Protein AF-A0A920B737-F1 (afdb_monomer_lite)

Foldseek 3Di:
DKWKDFAQPGPDIDQDDDDDQWDQSVHPDIDGPDCAQSLAQMWMKDFADDDDDPPGDHTDIDDIDTDHDQQQLLLLVDHPVQAQQRNQLLEGCVLQVHDDDQLCPPRQRSSNDQQSNPQPDGQSVQLVHDCADPRNHVDSYNNQADPRNHGPPGDNDGGDPPPPPVRRRSNDNDNPDPPPPPPDPDDDDDDDDDDPVPDDDD

Structure (mmCIF, N/CA/C/O backbone):
data_AF-A0A920B737-F1
#
_entry.id   AF-A0A920B737-F1
#
loop_
_atom_site.group_PDB
_atom_site.id
_atom_site.type_symbol
_atom_site.label_atom_id
_atom_site.label_alt_id
_atom_site.label_comp_id
_atom_site.label_asym_id
_atom_site.label_entity_id
_atom_site.label_seq_id
_atom_site.pdbx_PDB_ins_code
_atom_site.Cartn_x
_atom_site.Cartn_y
_atom_site.Cartn_z
_atom_site.occupancy
_atom_site.B_iso_or_equiv
_atom_site.auth_seq_id
_atom_site.auth_comp_id
_atom_site.auth_asym_id
_atom_site.auth_atom_id
_atom_site.pdbx_PDB_model_num
ATOM 1 N N . MET A 1 1 ? -24.005 3.014 20.481 1.00 77.25 1 MET A N 1
ATOM 2 C CA . MET A 1 1 ? -22.575 3.385 20.523 1.00 77.25 1 MET A CA 1
ATOM 3 C C . MET A 1 1 ? -21.777 2.207 20.006 1.00 77.25 1 MET A C 1
ATOM 5 O O . MET A 1 1 ? -22.064 1.094 20.417 1.00 77.25 1 MET A O 1
ATOM 9 N N . ALA A 1 2 ? -20.846 2.399 19.083 1.00 80.00 2 ALA A N 1
ATOM 10 C CA . ALA A 1 2 ? -19.983 1.321 18.614 1.00 80.00 2 ALA A CA 1
ATOM 11 C C . ALA A 1 2 ? -18.763 1.164 19.533 1.00 80.00 2 ALA A C 1
ATOM 13 O O . ALA A 1 2 ? -18.279 2.141 20.102 1.00 80.00 2 ALA A O 1
ATOM 14 N N . GLY A 1 3 ? -18.277 -0.065 19.686 1.00 79.19 3 GLY A N 1
ATOM 15 C CA . GLY A 1 3 ? -17.032 -0.371 20.387 1.00 79.19 3 GLY A CA 1
ATOM 16 C C . GLY A 1 3 ? -16.078 -1.141 19.484 1.00 79.19 3 GLY A C 1
ATOM 17 O O . GLY A 1 3 ? -16.531 -1.934 18.657 1.00 79.19 3 GLY A O 1
ATOM 18 N N . ARG A 1 4 ? -14.774 -0.922 19.669 1.00 81.50 4 ARG A N 1
ATOM 19 C CA . ARG A 1 4 ? -13.688 -1.630 18.982 1.00 81.50 4 ARG A CA 1
ATOM 20 C C . ARG A 1 4 ? -12.808 -2.375 19.980 1.00 81.50 4 ARG A C 1
ATOM 22 O O . ARG A 1 4 ? -12.564 -1.870 21.075 1.00 81.50 4 ARG A O 1
ATOM 29 N N . SER A 1 5 ? -12.308 -3.530 19.568 1.00 81.81 5 SER A N 1
ATOM 30 C CA . SER A 1 5 ? -11.191 -4.247 20.184 1.00 81.81 5 SER A CA 1
ATOM 31 C C . SER A 1 5 ? -10.057 -4.395 19.158 1.00 81.81 5 SER A C 1
ATOM 33 O O . SER A 1 5 ? -10.314 -4.451 17.949 1.00 81.81 5 SER A O 1
ATOM 35 N N . TYR A 1 6 ? -8.812 -4.403 19.636 1.00 73.38 6 TYR A N 1
ATOM 36 C CA . TYR A 1 6 ? -7.624 -4.517 18.794 1.00 73.38 6 TYR A CA 1
ATOM 37 C C . TYR A 1 6 ? -7.266 -5.996 18.532 1.00 73.38 6 TYR A C 1
ATOM 39 O O . TYR A 1 6 ? -7.287 -6.822 19.438 1.00 73.38 6 TYR A O 1
ATOM 47 N N . GLN A 1 7 ? -6.898 -6.341 17.293 1.00 62.91 7 GLN A N 1
ATOM 48 C CA . GLN A 1 7 ? -6.226 -7.611 16.947 1.00 62.91 7 GLN A CA 1
ATOM 49 C C . GLN A 1 7 ? -6.957 -8.929 17.311 1.00 62.91 7 GLN A C 1
ATOM 51 O O . GLN A 1 7 ? -6.322 -9.896 17.742 1.00 62.91 7 GLN A O 1
ATOM 56 N N . GLY A 1 8 ? -8.280 -9.012 17.126 1.00 57.03 8 GLY A N 1
ATOM 57 C CA . GLY A 1 8 ? -9.047 -10.274 17.049 1.00 57.03 8 GLY A CA 1
ATOM 58 C C . GLY A 1 8 ? -9.149 -11.136 18.321 1.00 57.03 8 GLY A C 1
ATOM 59 O O . GLY A 1 8 ? -10.015 -12.003 18.405 1.00 57.03 8 GLY A O 1
ATOM 60 N N . SER A 1 9 ? -8.290 -10.908 19.314 1.00 55.94 9 SER A N 1
ATOM 61 C CA . SER A 1 9 ? -8.153 -11.699 20.544 1.00 55.94 9 SER A CA 1
ATOM 62 C C . SER A 1 9 ? -8.200 -10.846 21.813 1.00 55.94 9 SER A C 1
ATOM 64 O O . SER A 1 9 ? -8.347 -11.388 22.910 1.00 55.94 9 SER A O 1
ATOM 66 N N . ASP A 1 10 ? -8.129 -9.518 21.680 1.00 60.78 10 ASP A N 1
ATOM 67 C CA . ASP A 1 10 ? -8.242 -8.602 22.805 1.00 60.78 10 ASP A CA 1
ATOM 68 C C . ASP A 1 10 ? -9.698 -8.538 23.293 1.00 60.78 10 ASP A C 1
ATOM 70 O O . ASP A 1 10 ? -10.644 -8.273 22.548 1.00 60.78 10 ASP A O 1
ATOM 74 N N . THR A 1 11 ? -9.906 -8.791 24.580 1.00 66.94 11 THR A N 1
ATOM 75 C CA . THR A 1 11 ? -11.222 -8.646 25.221 1.00 66.94 11 THR A CA 1
ATOM 76 C C . THR A 1 11 ? -11.483 -7.222 25.713 1.00 66.94 11 THR A C 1
ATOM 78 O O . THR A 1 11 ? -12.547 -6.950 26.275 1.00 66.94 11 THR A O 1
ATOM 81 N N . THR A 1 12 ? -10.525 -6.313 25.524 1.00 83.00 12 THR A N 1
ATOM 82 C CA . THR A 1 12 ? -10.617 -4.908 25.915 1.00 83.00 12 THR A CA 1
ATOM 83 C C . THR A 1 12 ? -11.339 -4.119 24.833 1.00 83.00 12 THR A C 1
ATOM 85 O O . THR A 1 12 ? -10.936 -4.086 23.675 1.00 83.00 12 THR A O 1
ATOM 88 N N . TRP A 1 13 ? -12.432 -3.465 25.216 1.00 87.81 13 TRP A N 1
ATOM 89 C CA . TRP A 1 13 ? -13.269 -2.704 24.294 1.00 87.81 13 TRP A CA 1
ATOM 90 C C . TRP A 1 13 ? -13.148 -1.215 24.571 1.00 87.81 13 TRP A C 1
ATOM 92 O O . TRP A 1 13 ? -13.388 -0.773 25.694 1.00 87.81 13 TRP A O 1
ATOM 102 N N . THR A 1 14 ? -12.842 -0.447 23.531 1.00 89.75 14 THR A N 1
ATOM 103 C CA . THR A 1 14 ? -12.840 1.018 23.563 1.00 89.75 14 THR A CA 1
ATOM 104 C C . THR A 1 14 ? -14.045 1.542 22.793 1.00 89.75 14 THR A C 1
ATOM 106 O O . THR A 1 14 ? -14.335 1.069 21.692 1.00 89.75 14 THR A O 1
ATOM 109 N N . ASP A 1 15 ? -14.768 2.501 23.375 1.00 90.12 15 ASP A N 1
ATOM 110 C CA . ASP A 1 15 ? -15.888 3.158 22.700 1.00 90.12 15 ASP A CA 1
ATOM 111 C C . ASP A 1 15 ? -15.345 3.980 21.511 1.00 90.12 15 ASP A C 1
ATOM 113 O O . ASP A 1 15 ? -14.383 4.737 21.642 1.00 90.12 15 ASP A O 1
ATOM 117 N N . ILE A 1 16 ? -15.953 3.807 20.338 1.00 91.44 16 ILE A N 1
ATOM 118 C CA . ILE A 1 16 ? -15.579 4.499 19.101 1.00 91.44 16 ILE A CA 1
ATOM 119 C C . ILE A 1 16 ? -16.292 5.854 19.057 1.00 91.44 16 ILE A C 1
ATOM 121 O O . ILE A 1 16 ? -17.485 5.945 19.354 1.00 91.44 16 ILE A O 1
ATOM 125 N N . SER A 1 17 ? -15.583 6.901 18.639 1.00 92.38 17 SER A N 1
ATOM 126 C CA . SER A 1 17 ? -16.142 8.226 18.365 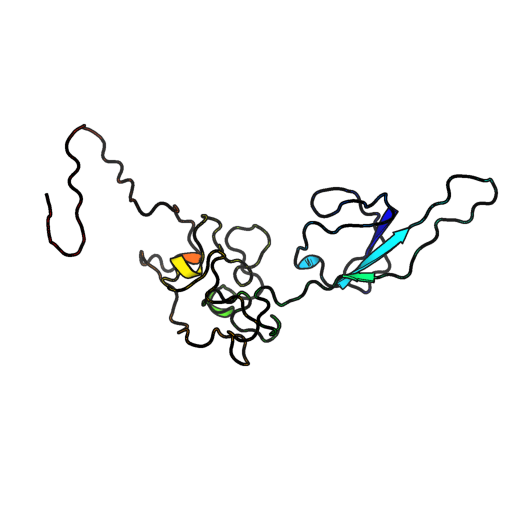1.00 92.38 17 SER A CA 1
ATOM 127 C C . SER A 1 17 ? -16.138 8.539 16.868 1.00 92.38 17 SER A C 1
ATOM 129 O O . SER A 1 17 ? -15.306 8.042 16.109 1.00 92.38 17 SER A O 1
ATOM 131 N N . ASN A 1 18 ? -17.078 9.385 16.436 1.00 90.25 18 ASN A N 1
ATOM 132 C CA . ASN A 1 18 ? -17.059 9.956 15.090 1.00 90.25 18 ASN A CA 1
ATOM 133 C C . ASN A 1 18 ? -15.804 10.830 14.924 1.00 90.25 18 ASN A C 1
ATOM 135 O O . ASN A 1 18 ? -15.474 11.608 15.819 1.00 90.25 18 ASN A O 1
ATOM 139 N N . GLY A 1 19 ? -15.115 10.717 13.790 1.00 89.50 19 GLY A N 1
ATOM 140 C CA . GLY A 1 19 ? -13.839 11.397 13.560 1.00 89.50 19 GLY A CA 1
ATOM 141 C C . GLY A 1 19 ? -13.268 11.076 12.187 1.00 89.50 19 GLY A C 1
ATOM 142 O O . GLY A 1 19 ? -14.032 10.839 11.257 1.00 89.50 19 GLY A O 1
ATOM 143 N N . THR A 1 20 ? -11.942 11.045 12.044 1.00 85.25 20 THR A N 1
ATOM 144 C CA . THR A 1 20 ? -11.253 10.744 10.773 1.00 85.25 20 THR A CA 1
ATOM 145 C C . THR A 1 20 ? -11.662 9.381 10.213 1.00 85.25 20 THR A C 1
ATOM 147 O O . THR A 1 20 ? -12.181 9.311 9.101 1.00 85.25 20 THR A O 1
ATOM 150 N N . ASN A 1 21 ? -11.582 8.329 11.034 1.00 84.88 21 ASN A N 1
ATOM 151 C CA . ASN A 1 21 ? -11.728 6.945 10.564 1.00 84.88 21 ASN A CA 1
ATOM 152 C C . ASN A 1 21 ? -13.155 6.394 10.711 1.00 84.88 21 ASN A C 1
ATOM 154 O O . ASN A 1 21 ? -13.462 5.345 10.156 1.00 84.88 21 ASN A O 1
ATOM 158 N N . TYR A 1 22 ? -14.048 7.090 11.426 1.00 91.25 22 TYR A N 1
ATOM 159 C CA . TYR A 1 22 ? -15.378 6.577 11.775 1.00 91.25 22 TYR A CA 1
ATOM 160 C C . TYR A 1 22 ? -16.484 7.624 11.615 1.00 91.25 22 TYR A 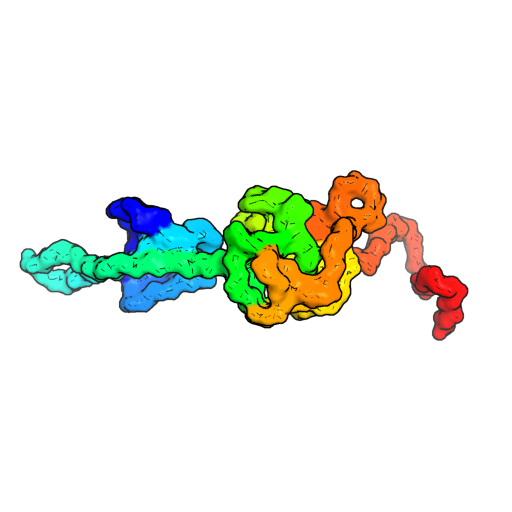C 1
ATOM 162 O O . TYR A 1 22 ? -16.283 8.807 11.893 1.00 91.25 22 TYR A O 1
ATOM 170 N N . ALA A 1 23 ? -17.674 7.176 11.218 1.00 92.00 23 ALA A N 1
ATOM 171 C CA . ALA A 1 23 ? -18.914 7.949 11.234 1.00 92.00 23 ALA A CA 1
ATOM 172 C C . ALA A 1 23 ? -20.103 7.071 11.664 1.00 92.00 23 ALA A C 1
ATOM 174 O O . ALA A 1 23 ? -20.103 5.865 11.434 1.00 92.00 23 ALA A O 1
ATOM 175 N N . GLY A 1 24 ? -21.128 7.666 12.278 1.00 91.75 24 GLY A N 1
ATOM 176 C CA . GLY A 1 24 ? -22.298 6.938 12.784 1.00 91.75 24 GLY A CA 1
ATOM 177 C C . GLY A 1 24 ? -22.031 6.085 14.032 1.00 91.75 24 GLY A C 1
ATOM 178 O O . GLY A 1 24 ? -22.814 5.193 14.341 1.00 91.75 24 GLY A O 1
ATOM 179 N N . ALA A 1 25 ? -20.955 6.349 14.779 1.00 91.25 25 ALA A N 1
ATOM 180 C CA . ALA A 1 25 ? -20.607 5.608 15.994 1.00 91.25 25 ALA A CA 1
ATOM 181 C C . ALA A 1 25 ? -21.684 5.697 17.095 1.00 91.25 25 ALA A C 1
ATOM 183 O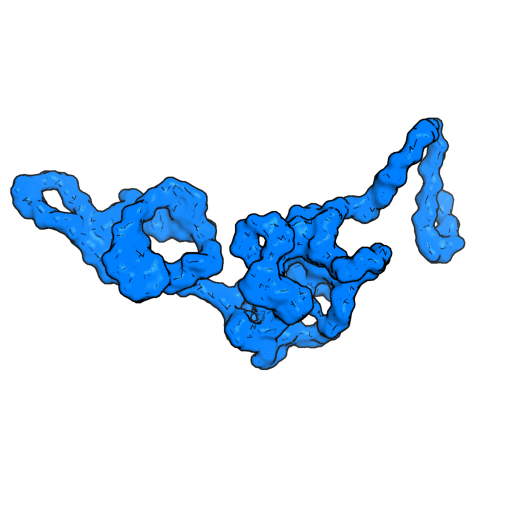 O . ALA A 1 25 ? -21.761 4.840 17.975 1.00 91.25 25 ALA A O 1
ATOM 184 N N . ASP A 1 26 ? -22.537 6.714 17.046 1.00 89.50 26 ASP A N 1
ATOM 185 C CA . ASP A 1 26 ? -23.689 6.957 17.910 1.00 89.50 26 ASP A CA 1
ATOM 186 C C . ASP A 1 26 ? -25.036 6.520 17.300 1.00 89.50 26 ASP A C 1
ATOM 188 O O . ASP A 1 26 ? -26.067 6.661 17.959 1.00 89.50 26 ASP A O 1
ATOM 192 N N . ASN A 1 27 ? -25.032 5.935 16.099 1.00 86.25 27 ASN A N 1
ATOM 193 C CA . ASN A 1 27 ? -26.221 5.472 15.383 1.00 86.25 27 ASN A CA 1
ATOM 194 C C . ASN A 1 27 ? -26.309 3.927 15.331 1.00 86.25 27 ASN A C 1
ATOM 196 O O . ASN A 1 27 ? -25.501 3.219 15.936 1.00 86.25 27 ASN A O 1
ATOM 200 N N . ASP A 1 28 ? -27.316 3.403 14.629 1.00 85.00 28 ASP A N 1
ATOM 201 C CA . ASP A 1 28 ? -27.503 1.978 14.330 1.00 85.00 28 ASP A CA 1
ATOM 202 C C . ASP A 1 28 ? -26.521 1.430 13.279 1.00 85.00 28 ASP A C 1
ATOM 204 O O . ASP A 1 28 ? -26.357 0.217 13.159 1.00 85.00 28 ASP A O 1
ATOM 208 N N . THR A 1 29 ? -25.837 2.321 12.560 1.00 84.44 29 THR A N 1
ATOM 209 C CA . THR A 1 29 ? -24.919 1.995 11.470 1.00 84.44 29 THR A CA 1
ATOM 210 C C . THR A 1 29 ? -23.574 2.684 11.689 1.00 84.44 29 THR A C 1
ATOM 212 O O . THR A 1 29 ? -23.478 3.907 11.574 1.00 84.44 29 THR A O 1
ATOM 215 N N . LEU A 1 30 ? -22.522 1.897 11.944 1.00 89.44 30 LEU A N 1
ATOM 216 C CA . LEU A 1 30 ? -21.136 2.371 11.936 1.00 89.44 30 LEU A CA 1
ATOM 217 C C . LEU A 1 30 ? -20.585 2.335 10.505 1.00 89.44 30 LEU A C 1
ATOM 219 O O . LEU A 1 30 ? -20.663 1.312 9.831 1.00 89.44 30 LEU A O 1
ATOM 223 N N . ARG A 1 31 ? -19.979 3.436 10.065 1.00 86.25 31 ARG A N 1
ATOM 224 C CA . ARG A 1 31 ? -19.209 3.537 8.820 1.00 86.25 31 ARG A CA 1
ATOM 225 C C . ARG A 1 31 ? -17.733 3.709 9.160 1.00 86.25 31 ARG A C 1
ATOM 227 O O . ARG A 1 31 ? -17.382 4.646 9.878 1.00 86.25 31 ARG A O 1
ATOM 234 N N . VAL A 1 32 ? -16.883 2.832 8.636 1.00 86.00 32 VAL A N 1
ATOM 235 C CA . VAL A 1 32 ? -15.421 2.979 8.673 1.00 86.00 32 VAL A CA 1
ATOM 236 C C . VAL A 1 32 ? -15.025 3.751 7.414 1.00 86.00 32 VAL A C 1
ATOM 238 O O . VAL A 1 32 ? -15.310 3.296 6.314 1.00 86.00 32 VAL A O 1
ATOM 241 N N . LYS A 1 33 ? -14.505 4.972 7.578 1.00 79.81 33 LYS A N 1
ATOM 242 C CA . LYS A 1 33 ? -14.237 5.915 6.475 1.00 79.81 33 LYS A CA 1
ATOM 243 C C . LYS A 1 33 ? -12.847 5.748 5.875 1.00 79.81 33 LYS A C 1
ATOM 245 O O . LYS A 1 33 ? -12.702 5.868 4.671 1.00 79.81 33 LYS A O 1
ATOM 250 N N . ALA A 1 34 ? -11.867 5.501 6.734 1.00 74.19 34 ALA A N 1
ATOM 251 C CA . ALA A 1 34 ? -10.505 5.163 6.361 1.00 74.19 34 ALA A CA 1
ATOM 252 C C . ALA A 1 34 ? -10.205 3.795 6.966 1.00 74.19 34 ALA A C 1
ATOM 254 O O . ALA A 1 34 ? -10.596 3.533 8.112 1.00 74.19 34 ALA A O 1
ATOM 255 N N . ILE A 1 35 ? -9.534 2.942 6.200 1.00 73.44 35 ILE A N 1
ATOM 256 C CA . ILE A 1 35 ? -9.207 1.572 6.584 1.00 73.44 35 ILE A CA 1
ATOM 257 C C . ILE A 1 35 ? -7.677 1.428 6.568 1.00 73.44 35 ILE A C 1
ATOM 259 O O . ILE A 1 35 ? -7.146 0.804 5.658 1.00 73.44 35 ILE A O 1
ATOM 263 N N . PRO A 1 36 ? -6.947 2.018 7.537 1.00 72.94 36 PRO A N 1
ATOM 264 C CA . PRO A 1 36 ? -5.506 1.796 7.617 1.00 72.94 36 PRO A CA 1
ATOM 265 C C . PRO A 1 36 ? -5.209 0.298 7.752 1.00 72.94 36 PRO A C 1
ATOM 267 O O . PRO A 1 36 ? -5.988 -0.417 8.389 1.00 72.94 36 PRO A O 1
ATOM 270 N N . ALA A 1 37 ? -4.072 -0.180 7.246 1.00 68.06 37 ALA A N 1
ATOM 271 C CA . ALA A 1 37 ? -3.702 -1.600 7.314 1.00 68.06 37 ALA A CA 1
ATOM 272 C C . ALA A 1 37 ? -3.744 -2.164 8.752 1.00 68.06 37 ALA A C 1
ATOM 274 O O . ALA A 1 37 ? -4.170 -3.296 8.994 1.00 68.06 37 ALA A O 1
ATOM 275 N N . ASN A 1 38 ? -3.424 -1.333 9.754 1.00 71.88 38 ASN A N 1
ATOM 276 C CA . ASN A 1 38 ? -3.520 -1.690 11.175 1.00 71.88 38 ASN A CA 1
ATOM 277 C C . ASN A 1 38 ? -4.965 -1.886 11.695 1.00 71.88 38 ASN A C 1
ATOM 279 O O . ASN A 1 38 ? -5.181 -2.143 12.889 1.00 71.88 38 ASN A O 1
ATOM 283 N N . PHE A 1 39 ? -5.973 -1.749 10.828 1.00 82.62 39 PHE A N 1
ATOM 284 C CA . PHE A 1 39 ? -7.354 -2.088 11.131 1.00 82.62 39 PHE A CA 1
ATOM 285 C C . PHE A 1 39 ? -7.675 -3.569 10.927 1.00 82.62 39 PHE A C 1
ATOM 287 O O . PHE A 1 39 ? -8.714 -4.019 11.426 1.00 82.62 39 PHE A O 1
ATOM 294 N N . ASP A 1 40 ? -6.782 -4.326 10.281 1.00 80.38 40 ASP A N 1
ATOM 295 C CA . ASP A 1 40 ? -6.962 -5.759 10.078 1.00 80.38 40 ASP A CA 1
ATOM 296 C C . ASP A 1 40 ? -7.176 -6.494 11.407 1.00 80.38 40 ASP A C 1
ATOM 298 O O . ASP A 1 40 ? -6.537 -6.224 12.430 1.00 80.38 40 ASP A O 1
ATOM 302 N N . LYS A 1 41 ? -8.128 -7.428 11.386 1.00 82.12 41 LYS A N 1
ATOM 303 C CA . LYS A 1 41 ? -8.581 -8.257 12.512 1.00 82.12 41 LYS A CA 1
ATOM 304 C C . LYS A 1 41 ? -9.182 -7.497 13.688 1.00 82.12 41 LYS A C 1
ATOM 306 O O . LYS A 1 41 ? -9.510 -8.125 14.697 1.00 82.12 41 LYS A O 1
ATOM 311 N N . ASN A 1 42 ? -9.378 -6.184 13.609 1.00 86.81 42 ASN A N 1
ATOM 312 C CA . ASN A 1 42 ? -10.091 -5.487 14.674 1.00 86.81 42 ASN A CA 1
ATOM 313 C C . ASN A 1 42 ? -11.531 -5.984 14.769 1.00 86.81 42 ASN A C 1
ATOM 315 O O . ASN A 1 42 ? -12.207 -6.209 13.764 1.00 86.81 42 ASN A O 1
ATOM 319 N N . LEU A 1 43 ? -12.003 -6.139 16.003 1.00 89.38 43 LEU A N 1
ATOM 320 C CA . LEU A 1 43 ? -13.379 -6.524 16.273 1.00 89.38 43 LEU A CA 1
ATOM 321 C C . LEU A 1 43 ? -14.212 -5.277 16.535 1.00 89.38 43 LEU A C 1
ATOM 323 O O . LEU A 1 43 ? -13.797 -4.383 17.271 1.00 89.38 43 LEU A O 1
ATOM 327 N N . TYR A 1 44 ? -15.417 -5.253 15.986 1.00 91.62 44 TYR A N 1
ATOM 328 C CA . TYR A 1 44 ? -16.393 -4.186 16.130 1.00 91.62 44 TYR A CA 1
ATOM 329 C C . TYR A 1 44 ? -17.683 -4.763 16.696 1.00 91.62 44 TYR A C 1
ATOM 331 O O . TYR A 1 44 ? -18.120 -5.840 16.301 1.00 91.62 44 TYR A O 1
ATOM 339 N N . ARG A 1 45 ? -18.321 -4.052 17.624 1.00 91.38 45 ARG A N 1
ATOM 340 C CA . ARG A 1 45 ? -19.631 -4.450 18.154 1.00 91.38 45 ARG A CA 1
ATOM 341 C C . ARG A 1 45 ? -20.511 -3.249 18.444 1.00 91.38 45 ARG A C 1
ATOM 343 O O . ARG A 1 45 ? -20.020 -2.161 18.754 1.00 91.38 45 ARG A O 1
ATOM 350 N N . LEU A 1 46 ? -21.820 -3.469 18.430 1.00 89.44 46 LEU A N 1
ATOM 351 C CA . LEU A 1 46 ? -22.795 -2.495 18.899 1.00 89.44 46 LEU A CA 1
ATOM 352 C C . LEU A 1 46 ? -22.927 -2.582 20.425 1.00 89.44 46 LEU A C 1
ATOM 354 O O . LEU A 1 46 ? -23.096 -3.664 20.976 1.00 89.44 46 LEU A O 1
ATOM 358 N N . LYS A 1 47 ? -22.904 -1.430 21.096 1.00 87.56 47 LYS A N 1
ATOM 359 C CA . LYS A 1 47 ? -23.311 -1.213 22.491 1.00 87.56 47 LYS A CA 1
ATOM 360 C C . LYS A 1 47 ? -24.623 -0.431 22.490 1.00 87.56 47 LYS A C 1
ATOM 362 O O . LYS A 1 47 ? -24.654 0.767 22.173 1.00 87.56 47 LYS A O 1
ATOM 367 N N . ALA A 1 48 ? -25.708 -1.116 22.828 1.00 82.94 48 ALA A N 1
ATOM 368 C CA . ALA A 1 48 ? -27.048 -0.558 22.915 1.00 82.94 48 ALA A CA 1
ATOM 369 C C . ALA A 1 48 ? -27.389 -0.233 24.376 1.00 82.94 48 ALA A C 1
ATOM 371 O O . ALA A 1 48 ? -27.418 -1.113 25.236 1.00 82.94 48 ALA A O 1
ATOM 372 N N . SER A 1 49 ? -27.669 1.041 24.646 1.00 77.44 49 SER A N 1
ATOM 373 C CA . SER A 1 49 ? -28.096 1.520 25.962 1.00 77.44 49 SER A CA 1
ATOM 374 C C . SER A 1 49 ? -29.545 1.984 25.879 1.00 77.44 49 SER A C 1
ATOM 376 O O . SER A 1 49 ? -29.866 2.894 25.116 1.00 77.44 49 SER A O 1
ATOM 378 N N . SER A 1 50 ? -30.432 1.391 26.672 1.00 71.12 50 SER A N 1
ATOM 379 C CA . SER A 1 50 ? -31.821 1.842 26.779 1.00 71.12 50 SER A CA 1
ATOM 380 C C . SER A 1 50 ? -31.913 3.129 27.591 1.00 71.12 50 SER A C 1
ATOM 382 O O . SER A 1 50 ? -31.365 3.249 28.690 1.00 71.12 50 SER A O 1
ATOM 384 N N . LYS A 1 51 ? -32.640 4.109 27.052 1.00 69.12 51 LYS A N 1
ATOM 385 C CA . LYS A 1 51 ? -32.861 5.402 27.698 1.00 69.12 51 LYS A CA 1
ATOM 386 C C . LYS A 1 51 ? -33.981 5.282 28.743 1.00 69.12 51 LYS A C 1
ATOM 388 O O . LYS A 1 51 ? -35.111 5.674 28.495 1.00 69.12 51 LYS A O 1
ATOM 393 N N . GLY A 1 52 ? -33.629 4.750 29.913 1.00 58.12 52 GLY A N 1
ATOM 394 C CA . GLY A 1 52 ? -34.245 5.102 31.194 1.00 58.12 52 GLY A CA 1
ATOM 395 C C . GLY A 1 52 ? -35.562 4.426 31.585 1.00 58.12 52 GLY A C 1
ATOM 396 O O . GLY A 1 52 ? -36.650 4.913 31.294 1.00 58.12 52 GLY A O 1
ATOM 397 N N . ASN A 1 53 ? -35.447 3.430 32.456 1.00 58.59 53 ASN A N 1
ATOM 398 C CA . ASN A 1 53 ? -36.379 3.153 33.549 1.00 58.59 53 ASN A CA 1
ATOM 399 C C . ASN A 1 53 ? -35.632 2.457 34.707 1.00 58.59 53 ASN A C 1
ATOM 401 O O . ASN A 1 53 ? -34.571 1.870 34.514 1.00 58.59 53 ASN A O 1
ATOM 405 N N . ALA A 1 54 ? -36.138 2.553 35.939 1.00 57.16 54 ALA A N 1
ATOM 406 C CA . ALA A 1 54 ? -35.429 2.141 37.165 1.00 57.16 54 ALA A CA 1
ATOM 407 C C . ALA A 1 54 ? -34.990 0.656 37.219 1.00 57.16 54 ALA A C 1
ATOM 409 O O . ALA A 1 54 ? -34.235 0.271 38.105 1.00 57.16 54 ALA A O 1
ATOM 410 N N . CYS A 1 55 ? -35.440 -0.166 36.267 1.00 60.75 55 CYS A N 1
ATOM 411 C CA . CYS A 1 55 ? -35.120 -1.588 36.138 1.00 60.75 55 CYS A CA 1
ATOM 412 C C . CYS A 1 55 ? -34.272 -1.908 34.894 1.00 60.75 55 CYS A C 1
ATOM 414 O O . CYS A 1 55 ? -34.277 -3.045 34.428 1.00 60.75 55 CYS A O 1
ATOM 416 N N . THR A 1 56 ? -33.591 -0.921 34.306 1.00 59.75 56 THR A N 1
ATOM 417 C CA . THR A 1 56 ? -32.839 -1.147 33.066 1.00 59.75 56 THR A CA 1
ATOM 418 C C . THR A 1 56 ? -31.595 -1.988 33.356 1.00 59.75 56 THR A C 1
ATOM 420 O O . THR A 1 56 ? -30.737 -1.574 34.136 1.00 59.75 56 THR A O 1
ATOM 423 N N . ALA A 1 57 ? -31.499 -3.164 32.730 1.00 62.41 57 ALA A N 1
ATOM 424 C CA . ALA A 1 57 ? -30.260 -3.932 32.677 1.00 62.41 57 ALA A CA 1
ATOM 425 C C . ALA A 1 57 ? -29.135 -3.065 32.077 1.00 62.41 57 ALA A C 1
ATOM 427 O O . ALA A 1 57 ? -29.403 -2.103 31.357 1.00 62.41 57 ALA A O 1
ATOM 428 N N . GLY A 1 58 ? -27.875 -3.378 32.393 1.00 71.19 58 GLY A N 1
ATOM 429 C CA . GLY A 1 58 ? -26.726 -2.710 31.775 1.00 71.19 58 GLY A CA 1
ATOM 430 C C . GLY A 1 58 ? -26.771 -2.750 30.235 1.00 71.19 58 GLY A C 1
ATOM 431 O O . GLY A 1 58 ? -27.629 -3.417 29.655 1.00 71.19 58 GLY A O 1
ATOM 432 N N . PRO A 1 59 ? -25.856 -2.043 29.551 1.00 80.38 59 PRO A N 1
ATOM 433 C CA . PRO A 1 59 ? -25.838 -2.011 28.091 1.00 80.38 59 PRO A CA 1
ATOM 434 C C . PRO A 1 59 ? -25.802 -3.425 27.498 1.00 80.38 59 PRO A C 1
ATOM 436 O O . PRO A 1 59 ? -25.060 -4.287 27.974 1.00 80.38 59 PRO A O 1
ATOM 439 N N . ALA A 1 60 ? -26.592 -3.641 26.449 1.00 84.94 60 ALA A N 1
ATOM 440 C CA . ALA A 1 60 ? -26.556 -4.859 25.655 1.00 84.94 60 ALA A CA 1
ATOM 441 C C . ALA A 1 60 ? -25.482 -4.735 24.568 1.00 84.94 60 ALA A C 1
ATOM 443 O O . ALA A 1 60 ? -25.276 -3.653 24.011 1.00 84.94 60 ALA A O 1
ATOM 444 N N . TYR A 1 61 ? -24.820 -5.847 24.258 1.00 87.56 61 TYR A N 1
ATOM 445 C CA . TYR A 1 61 ? -23.791 -5.916 23.225 1.00 87.56 61 TYR A CA 1
ATOM 446 C C . TYR A 1 61 ? -24.215 -6.886 22.124 1.00 87.56 61 TYR A C 1
ATOM 448 O O . TYR A 1 61 ? -24.805 -7.922 22.427 1.00 87.56 61 TYR A O 1
ATOM 456 N N . SER A 1 62 ? -23.918 -6.556 20.867 1.00 89.06 62 SER A N 1
ATOM 457 C CA . SER A 1 62 ? -23.993 -7.534 19.777 1.00 89.06 62 SER A CA 1
ATOM 458 C C . SER A 1 62 ? -22.842 -8.535 19.866 1.00 89.06 62 SER A C 1
ATOM 460 O O . SER A 1 62 ? -21.829 -8.274 20.528 1.00 89.06 62 SER A O 1
ATOM 462 N N . ASP A 1 63 ? -22.958 -9.626 19.111 1.00 89.50 63 ASP A N 1
ATOM 463 C CA . ASP A 1 63 ? -21.789 -10.418 18.744 1.00 89.50 63 ASP A CA 1
ATOM 464 C C . ASP A 1 63 ? -20.772 -9.528 17.999 1.00 89.50 63 ASP A C 1
ATOM 466 O O . ASP A 1 63 ? -21.170 -8.573 17.310 1.00 89.50 63 ASP A O 1
ATOM 470 N N . PRO A 1 64 ? -19.464 -9.772 18.179 1.00 88.88 64 PRO A N 1
ATOM 471 C CA . PRO A 1 64 ? -18.431 -9.016 17.493 1.00 88.88 64 PRO A CA 1
ATOM 472 C C . PRO A 1 64 ? -18.366 -9.392 16.007 1.00 88.88 64 PRO A C 1
ATOM 474 O O . PRO A 1 64 ? -18.384 -10.567 15.651 1.00 88.88 64 PRO A O 1
ATOM 477 N N . ALA A 1 65 ? -18.230 -8.386 15.148 1.00 86.69 65 ALA A N 1
ATOM 478 C CA . ALA A 1 65 ? -17.874 -8.533 13.745 1.00 86.69 65 ALA A CA 1
ATOM 479 C C . ALA A 1 65 ? -16.389 -8.205 13.567 1.00 86.69 65 ALA A C 1
ATOM 481 O O . ALA A 1 65 ? -15.920 -7.181 14.061 1.00 86.69 65 ALA A O 1
ATOM 482 N N . GLN A 1 66 ? -15.646 -9.058 12.871 1.00 86.50 66 GLN A N 1
ATOM 483 C CA . GLN A 1 66 ? -14.251 -8.788 12.541 1.00 86.50 66 GLN A CA 1
ATOM 484 C C . GLN A 1 66 ? -14.172 -7.981 11.244 1.00 86.50 66 GLN A C 1
ATOM 486 O O . GLN A 1 66 ? -14.776 -8.366 10.245 1.00 86.50 66 GLN A O 1
ATOM 491 N N . LEU A 1 67 ? -13.416 -6.885 11.258 1.00 83.38 67 LEU A N 1
ATOM 492 C CA . LEU A 1 67 ? -12.966 -6.232 10.038 1.00 83.38 67 LEU A CA 1
ATOM 493 C C . LEU A 1 67 ? -11.742 -6.986 9.530 1.00 83.38 67 LEU A C 1
ATOM 495 O O . LEU A 1 67 ? -10.740 -7.100 10.234 1.00 83.38 67 LEU A O 1
ATOM 499 N N . THR A 1 68 ? -11.839 -7.503 8.316 1.00 70.44 68 THR A N 1
ATOM 500 C CA . THR A 1 68 ? -10.671 -7.916 7.548 1.00 70.44 68 THR A CA 1
ATOM 501 C C . THR A 1 68 ? -10.418 -6.815 6.545 1.00 70.44 68 THR A C 1
ATOM 503 O O . THR A 1 68 ? -11.302 -6.486 5.756 1.00 70.44 68 THR A O 1
ATOM 506 N N . VAL A 1 69 ? -9.238 -6.220 6.628 1.00 75.12 69 VAL A N 1
ATOM 507 C CA . VAL A 1 69 ? -8.738 -5.356 5.562 1.00 75.12 69 VAL A CA 1
ATOM 508 C C . VAL A 1 69 ? -8.149 -6.330 4.553 1.00 75.12 69 VAL A C 1
ATOM 510 O O . VAL A 1 69 ? -7.312 -7.145 4.947 1.00 75.12 69 VAL A O 1
ATOM 513 N N . SER A 1 70 ? -8.678 -6.385 3.324 1.00 60.56 70 SER A N 1
ATOM 514 C CA . SER A 1 70 ? -8.098 -7.285 2.325 1.00 60.56 70 SER A CA 1
ATOM 515 C C . SER A 1 70 ? -6.658 -6.848 2.094 1.00 60.56 70 SER A C 1
ATOM 517 O O . SER A 1 70 ? -6.387 -5.703 1.757 1.00 60.56 70 SER A O 1
ATOM 519 N N . SER A 1 71 ? -5.745 -7.770 2.373 1.00 75.00 71 SER A N 1
ATOM 520 C CA . SER A 1 71 ? -4.327 -7.701 2.049 1.00 75.00 71 SER A CA 1
ATOM 521 C C . SER A 1 71 ? -4.160 -8.017 0.560 1.00 75.00 71 SER A C 1
ATOM 523 O O . SER A 1 71 ? -3.611 -9.070 0.249 1.00 75.00 71 SER A O 1
ATOM 525 N N . ASP A 1 72 ? -4.830 -7.237 -0.281 1.00 81.88 72 ASP A N 1
ATOM 526 C CA . ASP A 1 72 ? -4.859 -7.332 -1.749 1.00 81.88 72 ASP A CA 1
ATOM 527 C C . ASP A 1 72 ? -5.238 -5.918 -2.276 1.00 81.88 72 ASP A C 1
ATOM 529 O O . ASP A 1 72 ? -6.419 -5.656 -2.534 1.00 81.88 72 ASP A O 1
ATOM 533 N N . PRO A 1 73 ? -4.327 -4.920 -2.175 1.00 79.94 73 PRO A N 1
ATOM 534 C CA . PRO A 1 73 ? -4.554 -3.521 -2.562 1.00 79.94 73 PRO A CA 1
ATOM 535 C C . PRO A 1 73 ? -4.823 -3.323 -4.053 1.00 79.94 73 PRO A C 1
ATOM 537 O O . PRO A 1 73 ? -5.618 -2.447 -4.424 1.00 79.94 73 PRO A O 1
ATOM 540 N N . ASP A 1 74 ? -4.171 -4.106 -4.900 1.00 84.81 74 ASP A N 1
ATOM 541 C CA . ASP A 1 74 ? -4.336 -4.089 -6.354 1.00 84.81 74 ASP A CA 1
ATOM 542 C C . ASP A 1 74 ? -5.606 -4.817 -6.831 1.00 84.81 74 ASP A C 1
ATOM 544 O O . ASP A 1 74 ? -6.163 -4.461 -7.870 1.00 84.81 74 ASP A O 1
ATOM 548 N N . ASN A 1 75 ? -6.180 -5.696 -6.003 1.00 87.38 75 ASN A N 1
ATOM 549 C CA . ASN A 1 75 ? -7.334 -6.541 -6.318 1.00 87.38 75 ASN A CA 1
ATOM 550 C C . ASN A 1 75 ? -7.071 -7.500 -7.485 1.00 87.38 75 ASN A C 1
ATOM 552 O O . ASN A 1 75 ? -8.007 -7.855 -8.223 1.00 87.38 75 ASN A O 1
ATOM 556 N N . ASP A 1 76 ? -5.829 -7.947 -7.644 1.00 86.50 76 ASP A N 1
ATOM 557 C CA . ASP A 1 76 ? -5.459 -8.938 -8.646 1.00 86.50 76 ASP A CA 1
ATOM 558 C C . ASP A 1 76 ? -5.867 -10.378 -8.227 1.00 86.50 76 ASP A C 1
ATOM 560 O O . ASP A 1 76 ? -5.887 -11.312 -9.037 1.00 86.50 76 ASP A O 1
ATOM 564 N N . GLY A 1 77 ? -6.312 -10.549 -6.974 1.00 87.81 77 GLY A N 1
ATOM 565 C CA . GLY A 1 77 ? -6.773 -11.812 -6.397 1.00 87.81 77 GLY A CA 1
ATOM 566 C C . GLY A 1 77 ? -5.675 -12.628 -5.709 1.00 87.81 77 GLY A C 1
ATOM 567 O O . GLY A 1 77 ? -5.947 -13.739 -5.217 1.00 87.81 77 GLY A O 1
ATOM 568 N N . ILE A 1 78 ? -4.461 -12.096 -5.656 1.00 88.19 78 ILE A N 1
ATOM 569 C CA . ILE A 1 78 ? -3.297 -12.597 -4.945 1.00 88.19 78 ILE A CA 1
ATOM 570 C C . ILE A 1 78 ? -3.196 -11.805 -3.642 1.00 88.19 78 ILE A C 1
ATOM 572 O O . ILE A 1 78 ? -3.751 -10.735 -3.453 1.00 88.19 78 ILE A O 1
ATOM 576 N N . LYS A 1 79 ? -2.675 -12.456 -2.605 1.00 88.94 79 LYS A N 1
ATOM 577 C CA . LYS A 1 79 ? -2.581 -11.814 -1.292 1.00 88.94 79 LYS A CA 1
ATOM 578 C C . LYS A 1 79 ? -1.168 -11.346 -1.111 1.00 88.94 79 LYS A C 1
ATOM 580 O O . LYS A 1 79 ? -0.285 -12.189 -1.225 1.00 88.94 79 LYS A O 1
ATOM 585 N N . ASN A 1 80 ? -1.003 -10.184 -0.507 1.00 88.75 80 ASN A N 1
ATOM 586 C CA . ASN A 1 80 ? 0.270 -9.577 -0.111 1.00 88.75 80 ASN A CA 1
ATOM 587 C C . ASN A 1 80 ? 1.273 -10.489 0.623 1.00 88.75 80 ASN A C 1
ATOM 589 O O . ASN A 1 80 ? 2.452 -10.215 0.793 1.00 88.75 80 ASN A O 1
ATOM 593 N N . SER A 1 81 ? 0.799 -11.592 1.209 1.00 87.81 81 SER A N 1
ATOM 594 C CA . SER A 1 81 ? 1.678 -12.591 1.830 1.00 87.81 81 SER A CA 1
ATOM 595 C C . SER A 1 81 ? 2.454 -13.462 0.834 1.00 87.81 81 SER A C 1
ATOM 597 O O . SER A 1 81 ? 3.372 -14.170 1.250 1.00 87.81 81 SER A O 1
ATOM 599 N N . VAL A 1 82 ? 1.988 -13.517 -0.410 1.00 91.19 82 VAL A N 1
ATOM 600 C CA . VAL A 1 82 ? 2.496 -14.339 -1.516 1.00 91.19 82 VAL A CA 1
ATOM 601 C C . VAL A 1 82 ? 2.641 -13.546 -2.814 1.00 91.19 82 VAL A C 1
ATOM 603 O O . VAL A 1 82 ? 3.183 -14.103 -3.765 1.00 91.19 82 VAL A O 1
ATOM 606 N N . ASP A 1 83 ? 2.147 -12.312 -2.828 1.00 92.88 83 ASP A N 1
ATOM 607 C CA . ASP A 1 83 ? 2.417 -11.328 -3.856 1.00 92.88 83 ASP A CA 1
ATOM 608 C C . ASP A 1 83 ? 3.889 -10.897 -3.819 1.00 92.88 83 ASP A C 1
ATOM 610 O O . ASP A 1 83 ? 4.538 -10.983 -2.770 1.00 92.88 83 ASP A O 1
ATOM 614 N N . LEU A 1 84 ? 4.433 -10.538 -4.974 1.00 95.88 84 LEU A N 1
ATOM 615 C CA . LEU A 1 84 ? 5.789 -10.017 -5.120 1.00 95.88 84 LEU A CA 1
ATOM 616 C C . LEU A 1 84 ? 5.801 -8.543 -5.545 1.00 95.88 84 LEU A C 1
ATOM 618 O O . LEU A 1 84 ? 6.895 -7.980 -5.590 1.00 95.88 84 LEU A O 1
ATOM 622 N N . ASP A 1 85 ? 4.640 -7.993 -5.890 1.00 95.31 85 ASP A N 1
ATOM 623 C CA . ASP A 1 85 ? 4.383 -6.618 -6.315 1.00 95.31 85 ASP A CA 1
ATOM 624 C C . ASP A 1 85 ? 2.970 -6.262 -5.812 1.00 95.31 85 ASP A C 1
ATOM 626 O O . ASP A 1 85 ? 1.981 -6.356 -6.533 1.00 95.31 85 ASP A O 1
ATOM 630 N N . ASP A 1 86 ? 2.887 -5.990 -4.506 1.00 93.69 86 ASP A N 1
ATOM 631 C CA . ASP A 1 86 ? 1.659 -5.888 -3.702 1.00 93.69 86 ASP A CA 1
ATOM 632 C C . ASP A 1 86 ? 0.645 -4.807 -4.155 1.00 93.69 86 ASP A C 1
ATOM 634 O O . ASP A 1 86 ? -0.482 -4.760 -3.631 1.00 93.69 86 ASP A O 1
ATOM 638 N N . ASP A 1 87 ? 1.049 -3.883 -5.023 1.00 93.19 87 ASP A N 1
ATOM 639 C CA . ASP A 1 87 ? 0.207 -2.821 -5.572 1.00 93.19 87 ASP A CA 1
ATOM 640 C C . ASP A 1 87 ? 0.224 -2.732 -7.109 1.00 93.19 87 ASP A C 1
ATOM 642 O O . ASP A 1 87 ? -0.549 -1.941 -7.672 1.00 93.19 87 ASP A O 1
ATOM 646 N N . ASN A 1 88 ? 0.958 -3.630 -7.778 1.00 95.06 88 ASN A N 1
ATOM 647 C CA . ASN A 1 88 ? 1.037 -3.802 -9.228 1.00 95.06 88 ASN A CA 1
ATOM 648 C C . ASN A 1 88 ? 1.474 -2.523 -9.978 1.00 95.06 88 ASN A C 1
ATOM 650 O O . ASN A 1 88 ? 1.016 -2.248 -11.102 1.00 95.06 88 ASN A O 1
ATOM 654 N N . ASP A 1 89 ? 2.369 -1.736 -9.383 1.00 95.06 89 ASP A N 1
ATOM 655 C CA . ASP A 1 89 ? 2.987 -0.555 -9.997 1.00 95.06 89 ASP A CA 1
ATOM 656 C C . ASP A 1 89 ? 4.197 -0.915 -10.898 1.00 95.06 89 ASP A C 1
ATOM 658 O O . ASP A 1 89 ? 4.609 -0.146 -11.775 1.00 95.06 89 ASP A O 1
ATOM 662 N N . GLY A 1 90 ? 4.686 -2.157 -10.786 1.00 95.25 90 GLY A N 1
ATOM 663 C CA . GLY A 1 90 ? 5.779 -2.707 -11.580 1.00 95.25 90 GLY A CA 1
ATOM 664 C C . GLY A 1 90 ? 7.151 -2.683 -10.911 1.00 95.25 90 GLY A C 1
ATOM 665 O O . GLY A 1 90 ? 8.119 -3.132 -11.549 1.00 95.25 90 GLY A O 1
ATOM 666 N N . ILE A 1 91 ? 7.246 -2.197 -9.679 1.00 97.25 91 ILE A N 1
ATOM 667 C CA . ILE A 1 91 ? 8.387 -2.329 -8.778 1.00 97.25 91 ILE A CA 1
ATOM 668 C C . ILE A 1 91 ? 8.148 -3.586 -7.919 1.00 97.25 91 ILE A C 1
ATOM 670 O O . ILE A 1 91 ? 7.035 -4.065 -7.766 1.00 97.25 91 ILE A O 1
ATOM 674 N N . LEU A 1 92 ? 9.208 -4.273 -7.482 1.00 97.56 92 LEU A N 1
ATOM 675 C CA . LEU A 1 92 ? 9.025 -5.427 -6.589 1.00 97.56 92 LEU A CA 1
ATOM 676 C C . LEU A 1 92 ? 9.043 -4.963 -5.139 1.00 97.56 92 LEU A C 1
ATOM 678 O O . LEU A 1 92 ? 9.966 -4.237 -4.771 1.00 97.56 92 LEU A O 1
ATOM 682 N N . ASP A 1 93 ? 8.244 -5.620 -4.294 1.00 96.69 93 ASP A N 1
ATOM 683 C CA . ASP A 1 93 ? 8.270 -5.507 -2.828 1.00 96.69 93 ASP A CA 1
ATOM 684 C C . ASP A 1 93 ? 9.698 -5.475 -2.249 1.00 96.69 93 ASP A C 1
ATOM 686 O O . ASP A 1 93 ? 9.971 -4.892 -1.198 1.00 96.69 93 ASP A O 1
ATOM 690 N N . THR A 1 94 ? 10.628 -6.218 -2.863 1.00 96.75 94 THR A N 1
ATOM 691 C CA . THR A 1 94 ? 12.022 -6.306 -2.413 1.00 96.75 94 THR A CA 1
ATOM 692 C C . THR A 1 94 ? 12.870 -5.087 -2.749 1.00 96.75 94 THR A C 1
ATOM 694 O O . THR A 1 94 ? 13.815 -4.825 -2.003 1.00 96.75 94 THR A O 1
ATOM 697 N N . GLU A 1 95 ? 12.565 -4.397 -3.845 1.00 97.38 95 GLU A N 1
ATOM 698 C CA . GLU A 1 95 ? 13.215 -3.145 -4.246 1.00 97.38 95 GLU A CA 1
ATOM 699 C C . GLU A 1 95 ? 12.657 -1.973 -3.425 1.00 97.38 95 GLU A C 1
ATOM 701 O O . GLU A 1 95 ? 13.428 -1.162 -2.926 1.00 97.38 95 GLU A O 1
ATOM 706 N N . GLU A 1 96 ? 11.367 -2.000 -3.087 1.00 96.88 96 GLU A N 1
ATOM 707 C CA . GLU A 1 96 ? 10.675 -0.977 -2.279 1.00 96.88 96 GLU A CA 1
ATOM 708 C C . GLU A 1 96 ? 10.974 -1.063 -0.768 1.00 96.88 96 GLU A C 1
ATOM 710 O O . GLU A 1 96 ? 10.252 -0.561 0.093 1.00 96.88 96 GLU A O 1
ATOM 715 N N . GLY A 1 97 ? 12.033 -1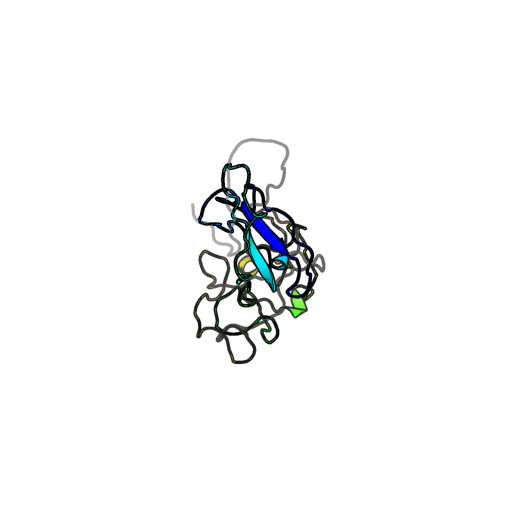.777 -0.380 1.00 94.69 97 GLY A N 1
ATOM 716 C CA . GLY A 1 97 ? 12.433 -1.921 1.022 1.00 94.69 97 GLY A CA 1
ATOM 717 C C . GLY A 1 97 ? 11.535 -2.835 1.869 1.00 94.69 97 GLY A C 1
ATOM 718 O O . GLY A 1 97 ? 11.716 -2.939 3.093 1.00 94.69 97 GLY A O 1
ATOM 719 N N . GLY A 1 98 ? 10.619 -3.575 1.246 1.00 92.75 98 GLY A N 1
ATOM 720 C CA . GLY A 1 98 ? 9.815 -4.616 1.870 1.00 92.75 98 GLY A CA 1
ATOM 721 C C . GLY A 1 98 ? 8.798 -4.093 2.880 1.00 92.75 98 GLY A C 1
ATOM 722 O O . GLY A 1 98 ? 8.224 -3.023 2.770 1.00 92.75 98 GLY A O 1
ATOM 723 N N . LYS A 1 99 ? 8.524 -4.894 3.913 1.00 89.06 99 LYS A N 1
ATOM 724 C CA . LYS A 1 99 ? 7.308 -4.751 4.742 1.00 89.06 99 LYS A CA 1
ATOM 725 C C . LYS A 1 99 ? 7.158 -3.453 5.537 1.00 89.06 99 LYS A C 1
ATOM 727 O O . LYS A 1 99 ? 6.118 -3.283 6.174 1.00 89.06 99 LYS A O 1
ATOM 732 N N . THR A 1 100 ? 8.212 -2.657 5.665 1.00 87.31 100 THR A N 1
ATOM 733 C CA . THR A 1 100 ? 8.268 -1.590 6.674 1.00 87.31 100 THR A CA 1
ATOM 734 C C . THR A 1 100 ? 8.927 -0.305 6.212 1.00 87.31 100 THR A C 1
ATOM 736 O O . THR A 1 100 ? 8.960 0.617 7.022 1.00 87.31 100 THR A O 1
ATOM 739 N N . LEU A 1 101 ? 9.530 -0.264 5.020 1.00 92.25 101 LEU A N 1
ATOM 740 C CA . LEU A 1 101 ? 10.017 1.009 4.501 1.00 92.25 101 LEU A CA 1
ATOM 741 C C . LEU A 1 101 ? 8.798 1.860 4.132 1.00 92.25 101 LEU A C 1
ATOM 743 O O . LEU A 1 101 ? 7.809 1.315 3.662 1.00 92.25 101 LEU A O 1
ATOM 747 N N . ASP A 1 102 ? 8.863 3.132 4.492 1.00 92.44 102 ASP A N 1
ATOM 748 C CA . ASP A 1 102 ? 7.810 4.145 4.395 1.00 92.44 102 ASP A CA 1
ATOM 749 C C . ASP A 1 102 ? 8.590 5.458 4.235 1.00 92.44 102 ASP A C 1
ATOM 751 O O . ASP A 1 102 ? 9.174 5.957 5.210 1.00 92.44 102 ASP A O 1
ATOM 755 N N . THR A 1 103 ? 8.804 5.866 2.983 1.00 95.31 103 THR A N 1
ATOM 756 C CA . THR A 1 103 ? 9.753 6.928 2.623 1.00 95.31 103 THR A CA 1
ATOM 757 C C . THR A 1 103 ? 9.211 8.308 3.001 1.00 95.31 103 THR A C 1
ATOM 759 O O . THR A 1 103 ? 9.961 9.111 3.573 1.00 95.31 103 THR A O 1
ATOM 762 N N . ASP A 1 104 ? 7.926 8.570 2.772 1.00 90.62 104 ASP A N 1
ATOM 763 C CA . ASP A 1 104 ? 7.288 9.861 3.051 1.00 90.62 104 ASP A CA 1
ATOM 764 C C . ASP A 1 104 ? 6.714 9.978 4.486 1.00 90.62 104 ASP A C 1
ATOM 766 O O . ASP A 1 104 ? 6.535 11.081 5.028 1.00 90.62 104 ASP A O 1
ATOM 770 N N . GLY A 1 105 ? 6.531 8.848 5.175 1.00 86.94 105 GLY A N 1
ATOM 771 C CA . GLY A 1 105 ? 6.056 8.774 6.549 1.00 86.94 105 GLY A CA 1
ATOM 772 C C . GLY A 1 105 ? 4.544 8.947 6.707 1.00 86.94 105 GLY A C 1
ATOM 773 O O . GLY A 1 105 ? 4.105 9.345 7.803 1.00 86.94 105 GLY A O 1
ATOM 774 N N . ASP A 1 106 ? 3.741 8.695 5.671 1.00 76.44 106 ASP A N 1
ATOM 775 C CA . ASP A 1 106 ? 2.280 8.801 5.724 1.00 76.44 106 ASP A CA 1
ATOM 776 C C . ASP A 1 106 ? 1.606 7.619 6.464 1.00 76.44 106 ASP A C 1
ATOM 778 O O . ASP A 1 106 ? 0.467 7.723 6.958 1.00 76.44 106 ASP A O 1
ATOM 782 N N . GLY A 1 107 ? 2.362 6.535 6.674 1.00 81.00 107 GLY A N 1
ATOM 783 C CA . GLY A 1 107 ? 1.943 5.315 7.353 1.00 81.00 107 GLY A CA 1
ATOM 784 C C . GLY A 1 107 ? 1.511 4.170 6.431 1.00 81.00 107 GLY A C 1
ATOM 785 O O . GLY A 1 107 ? 1.008 3.159 6.955 1.00 81.00 107 GLY A O 1
ATOM 786 N N . ILE A 1 108 ? 1.687 4.309 5.119 1.00 82.31 108 ILE A N 1
ATOM 787 C CA . ILE A 1 108 ? 1.584 3.278 4.090 1.00 82.31 108 ILE A CA 1
ATOM 788 C C . ILE A 1 108 ? 3.022 2.873 3.709 1.00 82.31 108 ILE A C 1
ATOM 790 O O . ILE A 1 108 ? 3.814 3.700 3.297 1.00 82.31 108 ILE A O 1
ATOM 794 N N . PRO A 1 109 ? 3.431 1.610 3.932 1.00 88.56 109 PRO A N 1
ATOM 795 C CA . PRO A 1 109 ? 4.729 1.148 3.448 1.00 88.56 109 PRO A CA 1
ATOM 796 C C . PRO A 1 109 ? 4.810 1.217 1.922 1.00 88.56 109 PRO A C 1
ATOM 798 O O . PRO A 1 109 ? 3.832 0.806 1.310 1.00 88.56 109 PRO A O 1
ATOM 801 N N . ASN A 1 110 ? 5.972 1.582 1.371 1.00 95.62 110 ASN A N 1
ATOM 802 C CA . ASN A 1 110 ? 6.210 1.814 -0.065 1.00 95.62 110 ASN A CA 1
ATOM 803 C C . ASN A 1 110 ? 5.586 0.746 -0.969 1.00 95.62 110 ASN A C 1
ATOM 805 O O . ASN A 1 110 ? 4.787 1.083 -1.809 1.00 95.62 110 ASN A O 1
ATOM 809 N N . ARG A 1 111 ? 5.782 -0.540 -0.648 1.00 95.12 111 ARG A N 1
ATOM 810 C CA . ARG A 1 111 ? 5.145 -1.695 -1.323 1.00 95.12 111 ARG A CA 1
ATOM 811 C C . ARG A 1 111 ? 3.602 -1.759 -1.318 1.00 95.12 111 ARG A C 1
ATOM 813 O O . ARG A 1 111 ? 3.029 -2.839 -1.397 1.00 95.12 111 ARG A O 1
ATOM 820 N N . LEU A 1 112 ? 2.921 -0.708 -0.888 1.00 92.44 112 LEU A N 1
ATOM 821 C CA . LEU A 1 112 ? 1.465 -0.547 -0.857 1.00 92.44 112 LEU A CA 1
ATOM 822 C C . LEU A 1 112 ? 1.067 0.878 -1.271 1.00 92.44 112 LEU A C 1
ATOM 824 O O . LEU A 1 112 ? -0.119 1.222 -1.146 1.00 92.44 112 LEU A O 1
ATOM 828 N N . ASP A 1 113 ? 2.045 1.708 -1.616 1.00 93.50 113 ASP A N 1
ATOM 829 C CA . ASP A 1 113 ? 1.943 3.128 -1.881 1.00 93.50 113 ASP A CA 1
ATOM 830 C C . ASP A 1 113 ? 2.351 3.373 -3.328 1.00 93.50 113 ASP A C 1
ATOM 832 O O . ASP A 1 113 ? 3.336 2.836 -3.794 1.00 93.50 113 ASP A O 1
ATOM 836 N N . LEU A 1 114 ? 1.574 4.177 -4.044 1.00 94.44 114 LEU A N 1
ATOM 837 C CA . LEU A 1 114 ? 1.814 4.420 -5.470 1.00 94.44 114 LEU A CA 1
ATOM 838 C C . LEU A 1 114 ? 2.602 5.720 -5.710 1.00 94.44 114 LEU A C 1
ATOM 840 O O . LEU A 1 114 ? 2.782 6.100 -6.865 1.00 94.44 114 LEU A O 1
ATOM 844 N N . ASP A 1 115 ? 2.964 6.425 -4.635 1.00 95.31 115 ASP A N 1
ATOM 845 C CA . ASP A 1 115 ? 3.697 7.701 -4.570 1.00 95.31 115 ASP A CA 1
ATOM 846 C C . ASP A 1 115 ? 4.562 7.665 -3.292 1.00 95.31 115 ASP A C 1
ATOM 848 O O . ASP A 1 115 ? 4.280 8.346 -2.305 1.00 95.31 115 ASP A O 1
ATOM 852 N N . SER A 1 116 ? 5.558 6.771 -3.270 1.00 96.44 116 SER A N 1
ATOM 853 C CA . SER A 1 116 ? 6.351 6.385 -2.093 1.00 96.44 116 SER A CA 1
ATOM 854 C C . SER A 1 116 ? 7.051 7.560 -1.409 1.00 96.44 116 SER A C 1
ATOM 856 O O . SER A 1 116 ? 7.312 7.521 -0.200 1.00 96.44 116 SER A O 1
ATOM 858 N N . ASP A 1 117 ? 7.424 8.590 -2.162 1.00 95.62 117 ASP A N 1
ATOM 859 C CA . ASP A 1 117 ? 8.090 9.784 -1.651 1.00 95.62 117 ASP A CA 1
ATOM 860 C C . ASP A 1 117 ? 7.128 10.964 -1.387 1.00 95.62 117 ASP A C 1
ATOM 862 O O . ASP A 1 117 ? 7.515 11.938 -0.723 1.00 95.62 117 ASP A O 1
ATOM 866 N N . GLY A 1 118 ? 5.869 10.853 -1.817 1.00 94.25 118 GLY A N 1
ATOM 867 C CA . GLY A 1 118 ? 4.797 11.813 -1.585 1.00 94.25 118 GLY A CA 1
ATOM 868 C C . GLY A 1 118 ? 4.960 13.130 -2.351 1.00 94.25 118 GLY A C 1
ATOM 869 O O . GLY A 1 118 ? 4.499 14.185 -1.873 1.00 94.25 118 GLY A O 1
ATOM 870 N N . ASP A 1 119 ? 5.654 13.130 -3.490 1.00 92.12 119 ASP A N 1
ATOM 871 C CA . ASP A 1 119 ? 5.912 14.322 -4.307 1.00 92.12 119 ASP A CA 1
ATOM 872 C C . 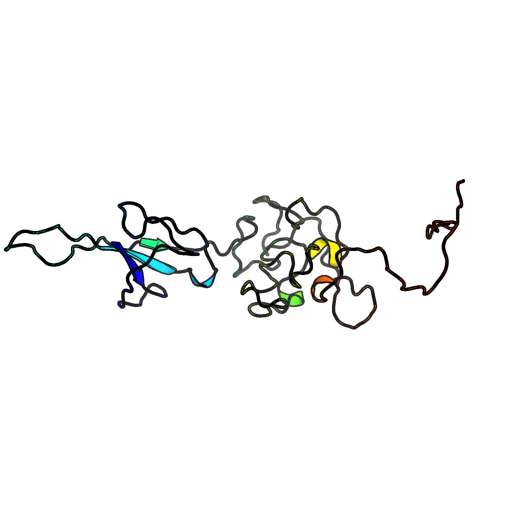ASP A 1 119 ? 4.780 14.637 -5.320 1.00 92.12 119 ASP A C 1
ATOM 874 O O . ASP A 1 119 ? 4.678 15.765 -5.852 1.00 92.12 119 ASP A O 1
ATOM 878 N N . GLY A 1 120 ? 3.869 13.677 -5.515 1.00 90.56 120 GLY A N 1
ATOM 879 C CA . GLY A 1 120 ? 2.720 13.754 -6.410 1.00 90.56 120 GLY A CA 1
ATOM 880 C C . GLY A 1 120 ? 2.959 13.222 -7.825 1.00 90.56 120 GLY A C 1
ATOM 881 O O . GLY A 1 120 ? 2.093 13.437 -8.688 1.00 90.56 120 GLY A O 1
ATOM 882 N N . CYS A 1 121 ? 4.106 12.601 -8.085 1.00 92.44 121 CYS A N 1
ATOM 883 C CA . CYS A 1 121 ? 4.364 11.707 -9.205 1.00 92.44 121 CYS A CA 1
ATOM 884 C C . CYS A 1 121 ? 4.056 10.258 -8.789 1.00 92.44 121 CYS A C 1
ATOM 886 O O . CYS A 1 121 ? 3.946 9.964 -7.611 1.00 92.44 121 CYS A O 1
ATOM 888 N N . PHE A 1 122 ? 3.810 9.367 -9.752 1.00 95.44 122 PHE A N 1
ATOM 889 C CA . PHE A 1 122 ? 3.603 7.954 -9.422 1.00 95.44 122 PHE A CA 1
ATOM 890 C C . PHE A 1 122 ? 4.921 7.195 -9.508 1.00 95.44 122 PHE A C 1
ATOM 892 O O . PHE A 1 122 ? 5.659 7.382 -10.480 1.00 95.44 122 PHE A O 1
ATOM 899 N N . ASP A 1 123 ? 5.121 6.242 -8.605 1.00 96.25 123 ASP A N 1
ATOM 900 C CA . ASP A 1 123 ? 6.313 5.395 -8.534 1.00 96.25 123 ASP A CA 1
ATOM 901 C C . ASP A 1 123 ? 6.602 4.705 -9.875 1.00 96.25 123 ASP A C 1
ATOM 903 O O . ASP A 1 123 ? 7.718 4.753 -10.397 1.00 96.25 123 ASP A O 1
ATOM 907 N N . ALA A 1 124 ? 5.564 4.175 -10.532 1.00 95.44 124 ALA A N 1
ATOM 908 C CA . ALA A 1 124 ? 5.672 3.585 -11.865 1.00 95.44 124 ALA A CA 1
ATOM 909 C C . ALA A 1 124 ? 6.178 4.569 -12.944 1.00 95.44 124 ALA A C 1
ATOM 911 O O . ALA A 1 124 ? 6.869 4.166 -13.887 1.00 95.44 124 ALA A O 1
ATOM 912 N N . GLU A 1 125 ? 5.818 5.855 -12.854 1.00 95.12 125 GLU A N 1
ATOM 913 C CA . GLU A 1 125 ? 6.305 6.893 -13.772 1.00 95.12 125 GLU A CA 1
ATOM 914 C C . GLU A 1 125 ? 7.781 7.205 -13.506 1.00 95.12 125 GLU A C 1
ATOM 916 O O . GLU A 1 125 ? 8.574 7.280 -14.451 1.00 95.12 125 GLU A O 1
ATOM 921 N N . GLU A 1 126 ? 8.157 7.331 -12.236 1.00 94.81 126 GLU A N 1
ATOM 922 C CA . GLU A 1 126 ? 9.514 7.670 -11.800 1.00 94.81 126 GLU A CA 1
ATOM 923 C C . GLU A 1 126 ? 10.496 6.527 -12.021 1.00 94.81 126 GLU A C 1
ATOM 925 O O . GLU A 1 126 ? 11.588 6.749 -12.537 1.00 94.81 126 GLU A O 1
ATOM 930 N N . ALA A 1 127 ? 10.067 5.282 -11.816 1.00 94.88 127 ALA A N 1
ATOM 931 C CA . ALA A 1 127 ? 10.817 4.085 -12.183 1.00 94.88 127 ALA A CA 1
ATOM 932 C C . ALA A 1 127 ? 11.018 3.933 -13.708 1.00 94.88 127 ALA A C 1
ATOM 934 O O . ALA A 1 127 ? 11.714 3.021 -14.170 1.00 94.88 127 ALA A O 1
ATOM 935 N N . GLY A 1 128 ? 10.441 4.829 -14.518 1.00 92.38 128 GLY A N 1
ATOM 936 C CA . GLY A 1 128 ? 10.600 4.871 -15.968 1.00 92.38 128 GLY A CA 1
ATOM 937 C C . GLY A 1 128 ? 9.719 3.866 -16.710 1.00 92.38 128 GLY A C 1
ATOM 938 O O . GLY A 1 128 ? 9.995 3.535 -17.874 1.00 92.38 128 GLY A O 1
ATOM 939 N N . PHE A 1 129 ? 8.667 3.358 -16.065 1.00 92.69 129 PHE A N 1
ATOM 940 C CA . PHE A 1 129 ? 7.7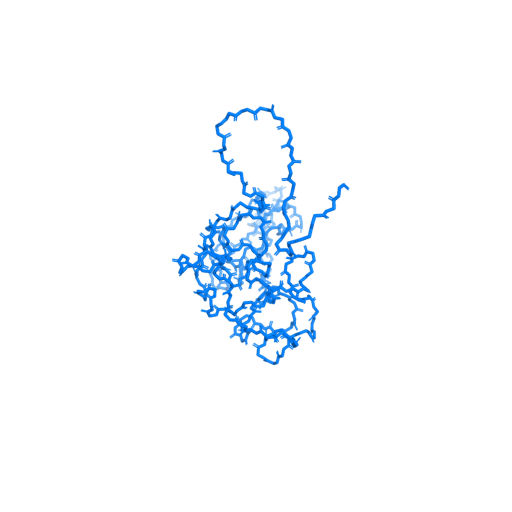27 2.441 -16.690 1.00 92.69 129 PHE A CA 1
ATOM 941 C C . PHE A 1 129 ? 6.695 3.193 -17.531 1.00 92.69 129 PHE A C 1
ATOM 943 O O . PHE A 1 129 ? 6.550 4.413 -17.509 1.00 92.69 129 PHE A O 1
ATOM 950 N N . THR A 1 130 ? 5.998 2.451 -18.388 1.00 89.75 130 THR A N 1
ATOM 951 C CA . THR A 1 130 ? 4.985 3.021 -19.282 1.00 89.75 130 THR A CA 1
ATOM 952 C C . THR A 1 130 ? 3.778 2.109 -19.328 1.00 89.75 130 THR A C 1
ATOM 954 O O . THR A 1 130 ? 3.911 0.896 -19.196 1.00 89.75 130 THR A O 1
ATOM 957 N N . GLY A 1 131 ? 2.608 2.683 -19.603 1.00 87.06 131 GLY A N 1
ATOM 958 C CA . GLY A 1 131 ? 1.369 1.912 -19.687 1.00 87.06 131 GLY A CA 1
ATOM 959 C C . GLY A 1 131 ? 0.664 1.716 -18.348 1.00 87.06 131 GLY A C 1
ATOM 960 O O . GLY A 1 131 ? -0.285 0.939 -18.315 1.00 87.06 131 GLY A O 1
ATOM 961 N N . PHE A 1 132 ? 1.083 2.438 -17.306 1.00 90.69 132 PHE A N 1
ATOM 962 C CA . PHE A 1 132 ? 0.313 2.580 -16.077 1.00 90.69 132 PHE A CA 1
ATOM 963 C C . PHE A 1 132 ? -0.984 3.362 -16.321 1.00 90.69 132 PHE A C 1
ATOM 965 O O . PHE A 1 132 ? -1.116 4.111 -17.302 1.00 90.69 132 PHE A O 1
ATOM 972 N N . ASP A 1 133 ? -1.971 3.135 -15.463 1.00 90.44 133 ASP A N 1
ATOM 973 C CA . ASP A 1 133 ? -3.282 3.752 -15.555 1.00 90.44 133 ASP A CA 1
ATOM 974 C C . ASP A 1 133 ? -3.364 5.080 -14.776 1.00 90.44 133 ASP A C 1
ATOM 976 O O . ASP A 1 133 ? -2.363 5.661 -14.370 1.00 90.44 133 ASP A O 1
ATOM 980 N N . SER A 1 134 ? -4.562 5.650 -14.670 1.00 90.12 134 SER A N 1
ATOM 981 C CA . SER A 1 134 ? -4.779 6.915 -13.964 1.00 90.12 134 SER A CA 1
ATOM 982 C C . SER A 1 134 ? -4.496 6.882 -12.460 1.00 90.12 134 SER A C 1
ATOM 984 O O . SER A 1 134 ? -4.466 7.957 -11.861 1.00 90.12 134 SER A O 1
ATOM 986 N N . ASP A 1 135 ? -4.390 5.701 -11.856 1.00 87.75 135 ASP A N 1
ATOM 987 C CA . ASP A 1 135 ? -4.080 5.528 -10.440 1.00 87.75 135 ASP A CA 1
ATOM 988 C C . ASP A 1 135 ? -2.616 5.170 -10.157 1.00 87.75 135 ASP A C 1
ATOM 990 O O . ASP A 1 135 ? -2.276 5.077 -8.988 1.00 87.75 135 ASP A O 1
ATOM 994 N N . GLY A 1 136 ? -1.769 5.033 -11.186 1.00 90.62 136 GLY A N 1
ATOM 995 C CA . GLY A 1 136 ? -0.344 4.712 -11.035 1.00 90.62 136 GLY A CA 1
ATOM 996 C C . GLY A 1 136 ? 0.003 3.237 -11.248 1.00 90.62 136 GLY A C 1
ATOM 997 O O . GLY A 1 136 ? 1.177 2.904 -11.336 1.00 90.62 136 GLY A O 1
ATOM 998 N N . ARG A 1 137 ? -0.980 2.349 -11.434 1.00 92.88 137 ARG A N 1
ATOM 999 C CA . ARG A 1 137 ? -0.730 0.904 -11.584 1.00 92.88 137 ARG A CA 1
ATOM 1000 C C . ARG A 1 137 ? -0.531 0.485 -13.023 1.00 92.88 137 ARG A C 1
ATOM 1002 O O . ARG A 1 137 ? -1.236 0.959 -13.914 1.00 92.88 137 ARG A O 1
ATOM 1009 N N . LEU A 1 138 ? 0.327 -0.501 -13.273 1.00 92.94 138 LEU A N 1
ATOM 1010 C CA . LEU A 1 138 ? 0.423 -1.140 -14.592 1.00 92.94 138 LEU A CA 1
ATOM 1011 C C . LEU A 1 138 ? -0.823 -1.965 -14.929 1.00 92.94 138 LEU A C 1
ATOM 1013 O O . LEU A 1 138 ? -1.099 -2.219 -16.108 1.00 92.94 138 LEU A O 1
ATOM 1017 N N . CYS A 1 139 ? -1.595 -2.363 -13.916 1.00 84.31 139 CYS A N 1
ATOM 1018 C CA . CYS A 1 139 ? -2.900 -2.973 -14.095 1.00 84.31 139 CYS A CA 1
ATOM 1019 C C . CYS A 1 139 ? -3.760 -2.979 -12.818 1.00 84.31 139 CYS A C 1
ATOM 1021 O O . CYS A 1 139 ? -3.254 -3.024 -11.708 1.00 84.31 139 CYS A O 1
ATOM 1023 N N . ALA A 1 140 ? -5.086 -3.017 -12.996 1.00 69.62 140 ALA A N 1
ATOM 1024 C CA . ALA A 1 140 ? -6.074 -3.070 -11.906 1.00 69.62 140 ALA A CA 1
ATOM 1025 C C . ALA A 1 140 ? -7.090 -4.234 -12.059 1.00 69.62 140 ALA A C 1
ATOM 1027 O O . ALA A 1 140 ? -8.217 -4.175 -11.560 1.00 69.62 140 ALA A O 1
ATOM 1028 N N . ASP A 1 141 ? -6.748 -5.272 -12.837 1.00 69.00 141 ASP A N 1
ATOM 1029 C CA . ASP A 1 141 ? -7.603 -6.436 -13.137 1.00 69.00 141 ASP A CA 1
ATOM 1030 C C . ASP A 1 141 ? -7.106 -7.691 -12.408 1.00 69.00 141 ASP A C 1
ATOM 1032 O O . ASP A 1 141 ? -5.959 -8.078 -12.564 1.00 69.00 141 ASP A O 1
ATOM 1036 N N . SER A 1 142 ? -8.032 -8.418 -11.777 1.00 71.56 142 SER A N 1
ATOM 1037 C CA . SER A 1 142 ? -7.953 -9.814 -11.290 1.00 71.56 142 SER A CA 1
ATOM 1038 C C . SER A 1 142 ? -7.221 -10.885 -12.138 1.00 71.56 142 SER A C 1
ATOM 1040 O O . SER A 1 142 ? -7.184 -12.051 -11.752 1.00 71.56 142 SER A O 1
ATOM 1042 N N . ASN A 1 143 ? -6.740 -10.573 -13.340 1.00 76.50 143 ASN A N 1
ATOM 1043 C CA . ASN A 1 143 ? -6.014 -11.488 -14.225 1.00 76.50 143 ASN A CA 1
ATOM 1044 C C . ASN A 1 143 ? -4.746 -10.860 -14.806 1.00 76.50 143 ASN A C 1
ATOM 1046 O O . ASN A 1 143 ? -4.242 -11.345 -15.824 1.00 76.50 143 ASN A O 1
ATOM 1050 N N . CYS A 1 144 ? -4.272 -9.762 -14.224 1.00 83.31 144 CYS A N 1
ATOM 1051 C CA . CYS A 1 144 ? -3.127 -9.057 -14.757 1.00 83.31 144 CYS A CA 1
ATOM 1052 C C . CYS A 1 144 ? -1.795 -9.527 -14.175 1.00 83.31 144 CYS A C 1
ATOM 1054 O O . CYS A 1 144 ? -0.795 -9.345 -14.861 1.00 83.31 144 CYS A O 1
ATOM 1056 N N . ALA A 1 145 ? -1.778 -10.224 -13.036 1.00 91.88 145 ALA A N 1
ATOM 1057 C CA . ALA A 1 145 ? -0.577 -10.804 -12.444 1.00 91.88 145 ALA A CA 1
ATOM 1058 C C . ALA A 1 145 ? -0.422 -12.323 -12.671 1.00 91.88 145 ALA A C 1
ATOM 1060 O O . ALA A 1 145 ? -1.376 -13.060 -12.952 1.00 91.88 145 ALA A O 1
ATOM 1061 N N . ASP A 1 146 ? 0.822 -12.805 -12.596 1.00 93.38 146 ASP A N 1
ATOM 1062 C CA . ASP A 1 146 ? 1.160 -14.226 -12.621 1.00 93.38 146 ASP A CA 1
ATOM 1063 C C . ASP A 1 146 ? 0.931 -14.887 -11.253 1.00 93.38 146 ASP A C 1
ATOM 1065 O O . ASP A 1 146 ? 0.536 -14.250 -10.291 1.00 93.38 146 ASP A O 1
ATOM 1069 N N . SER A 1 147 ? 1.166 -16.196 -11.121 1.00 93.12 147 SER A N 1
ATOM 1070 C CA . SER A 1 147 ? 0.881 -16.908 -9.862 1.00 93.12 147 SER A CA 1
ATOM 1071 C C . SER A 1 147 ? 1.694 -16.453 -8.640 1.00 93.12 147 SER A C 1
ATOM 1073 O O . SER A 1 147 ? 1.444 -16.962 -7.547 1.00 93.12 147 SER A O 1
ATOM 1075 N N . ASN A 1 148 ? 2.702 -15.605 -8.832 1.00 94.00 148 ASN A N 1
ATOM 1076 C CA . ASN A 1 148 ? 3.509 -15.008 -7.776 1.00 94.00 148 ASN A CA 1
ATOM 1077 C C . ASN A 1 148 ? 3.189 -13.520 -7.572 1.00 94.00 148 ASN A C 1
ATOM 1079 O O . ASN A 1 148 ? 3.969 -12.876 -6.888 1.00 94.00 148 ASN A O 1
ATOM 1083 N N . GLY A 1 149 ? 2.130 -12.975 -8.181 1.00 93.00 149 GLY A N 1
ATOM 1084 C CA . GLY A 1 149 ? 1.771 -11.565 -7.998 1.00 93.00 149 GLY A CA 1
ATOM 1085 C C . GLY A 1 149 ? 2.499 -10.590 -8.920 1.00 93.00 149 GLY A C 1
ATOM 1086 O O . GLY A 1 149 ? 2.385 -9.391 -8.796 1.00 93.00 149 GLY A O 1
ATOM 1087 N N . LYS A 1 150 ? 3.255 -11.086 -9.907 1.00 95.38 150 LYS A N 1
ATOM 1088 C CA . LYS A 1 150 ? 3.955 -10.199 -10.845 1.00 95.38 150 LYS A CA 1
ATOM 1089 C C . LYS A 1 150 ? 3.076 -9.820 -12.034 1.00 95.38 150 LYS A C 1
ATOM 1091 O O . LYS A 1 150 ? 2.652 -10.731 -12.753 1.00 95.38 150 LYS A O 1
ATOM 1096 N N . VAL A 1 151 ? 2.924 -8.532 -12.342 1.00 95.00 151 VAL A N 1
ATOM 1097 C CA . VAL A 1 151 ? 2.300 -7.998 -13.565 1.00 95.00 151 VAL A CA 1
ATOM 1098 C C . VAL A 1 151 ? 2.783 -8.761 -14.808 1.00 95.00 151 VAL A C 1
ATOM 1100 O O . VAL A 1 151 ? 3.962 -8.788 -15.182 1.00 95.00 151 VAL A O 1
ATOM 1103 N N . THR A 1 152 ? 1.846 -9.398 -15.500 1.00 93.25 152 THR A N 1
ATOM 1104 C CA . THR A 1 152 ? 2.095 -10.173 -16.715 1.00 93.25 152 THR A CA 1
ATOM 1105 C C . THR A 1 152 ? 2.394 -9.263 -17.900 1.00 93.25 152 THR A C 1
ATOM 1107 O O . THR A 1 152 ? 1.673 -8.319 -18.206 1.00 93.25 152 THR A O 1
ATOM 1110 N N . GLY A 1 153 ? 3.462 -9.579 -18.635 1.00 89.88 153 GLY A N 1
ATOM 1111 C CA . GLY A 1 153 ? 3.878 -8.781 -19.793 1.00 89.88 153 GLY A CA 1
ATOM 1112 C C . GLY A 1 153 ? 4.705 -7.541 -19.443 1.00 89.88 153 GLY A C 1
ATOM 1113 O O . GLY A 1 153 ? 5.224 -6.914 -20.366 1.00 89.88 153 GLY A O 1
ATOM 1114 N N . HIS A 1 154 ? 4.894 -7.249 -18.153 1.00 91.94 154 HIS A N 1
ATOM 1115 C CA . HIS A 1 154 ? 5.869 -6.279 -17.660 1.00 91.94 154 HIS A CA 1
ATOM 1116 C C . HIS A 1 154 ? 7.250 -6.918 -17.467 1.00 91.94 154 HIS A C 1
ATOM 1118 O O . HIS A 1 154 ? 7.385 -8.124 -17.233 1.00 91.94 154 HIS A O 1
ATOM 1124 N N . SER A 1 155 ? 8.292 -6.099 -17.581 1.00 90.81 155 SER A N 1
ATOM 1125 C CA . SER A 1 155 ? 9.657 -6.474 -17.228 1.00 90.81 155 SER A CA 1
ATOM 1126 C C . SER A 1 155 ? 10.066 -5.697 -15.989 1.00 90.81 155 SER A C 1
ATOM 1128 O O . SER A 1 155 ? 10.285 -4.498 -16.075 1.00 90.81 155 SER A O 1
ATOM 1130 N N . TYR A 1 156 ? 10.277 -6.415 -14.893 1.00 92.19 156 TYR A N 1
ATOM 1131 C CA . TYR A 1 156 ? 10.828 -5.889 -13.643 1.00 92.19 156 TYR A CA 1
ATOM 1132 C C . TYR A 1 156 ? 12.332 -5.651 -13.797 1.00 92.19 156 TYR A C 1
ATOM 1134 O O . TYR A 1 156 ? 13.147 -6.476 -13.376 1.00 92.19 156 TYR A O 1
ATOM 1142 N N . ALA A 1 157 ? 12.678 -4.612 -14.551 1.00 90.19 157 ALA A N 1
ATOM 1143 C CA . ALA A 1 157 ? 14.027 -4.073 -14.599 1.00 90.19 157 ALA A CA 1
ATOM 1144 C C . ALA A 1 157 ? 14.297 -3.253 -13.331 1.00 90.19 157 ALA A C 1
ATOM 1146 O O . ALA A 1 157 ? 13.355 -2.880 -12.637 1.00 90.19 157 ALA A O 1
ATOM 1147 N N . ASP A 1 158 ? 15.573 -2.986 -13.062 1.00 91.69 158 ASP A N 1
ATOM 1148 C CA . ASP A 1 158 ? 15.972 -2.087 -11.980 1.00 91.69 158 ASP A CA 1
ATOM 1149 C C . ASP A 1 158 ? 15.274 -0.722 -12.188 1.00 91.69 158 ASP A C 1
ATOM 1151 O O . ASP A 1 158 ? 15.297 -0.227 -13.329 1.00 91.69 158 ASP A O 1
ATOM 1155 N N . PRO A 1 159 ? 14.634 -0.147 -11.149 1.00 95.06 159 PRO A N 1
ATOM 1156 C CA . PRO A 1 159 ? 14.038 1.183 -11.219 1.00 95.06 159 PRO A CA 1
ATOM 1157 C C . PRO A 1 159 ? 15.047 2.243 -11.673 1.00 95.06 159 PRO A C 1
ATOM 1159 O O . PRO A 1 159 ? 16.266 2.070 -11.581 1.00 95.06 159 PRO A O 1
ATOM 1162 N N . LEU A 1 160 ? 14.535 3.332 -12.241 1.00 94.38 160 LEU A N 1
ATOM 1163 C CA . LEU A 1 160 ? 15.371 4.420 -12.726 1.00 94.38 160 LEU A CA 1
ATOM 1164 C C . LEU A 1 160 ? 15.993 5.192 -11.550 1.00 94.38 160 LEU A C 1
ATOM 1166 O O . LEU A 1 160 ? 15.290 5.613 -10.645 1.00 94.38 160 LEU A O 1
ATOM 1170 N N . ASP A 1 161 ? 17.306 5.406 -11.623 1.00 93.25 161 ASP A N 1
ATOM 1171 C CA . ASP A 1 161 ? 18.043 6.440 -10.886 1.00 93.25 161 ASP A CA 1
ATOM 1172 C C . ASP A 1 161 ? 18.548 7.437 -11.942 1.00 93.25 161 ASP A C 1
ATOM 1174 O O . ASP A 1 161 ? 19.559 7.218 -12.633 1.00 93.25 161 ASP A O 1
ATOM 1178 N N . GLY A 1 162 ? 17.747 8.472 -12.191 1.00 90.44 162 GLY A N 1
ATOM 1179 C CA . GLY A 1 162 ? 17.915 9.387 -13.310 1.00 90.44 162 GLY A CA 1
ATOM 1180 C C . GLY A 1 162 ? 19.129 10.299 -13.149 1.00 90.44 162 GLY A C 1
ATOM 1181 O O . GLY A 1 162 ? 19.809 10.620 -14.137 1.00 90.44 162 GLY A O 1
ATOM 1182 N N . ASP A 1 163 ? 19.436 10.697 -11.915 1.00 89.12 163 ASP A N 1
ATOM 1183 C CA . ASP A 1 163 ? 20.525 11.618 -11.593 1.00 89.12 163 ASP A CA 1
ATOM 1184 C C . ASP A 1 163 ? 21.805 10.917 -11.077 1.00 89.12 163 ASP A C 1
ATOM 1186 O O . ASP A 1 163 ? 22.876 11.537 -11.018 1.00 89.12 163 ASP A O 1
ATOM 1190 N N . ASN A 1 164 ? 21.754 9.595 -10.888 1.00 92.56 164 ASN A N 1
ATOM 1191 C CA . ASN A 1 164 ? 22.802 8.734 -10.333 1.00 92.56 164 ASN A CA 1
ATOM 1192 C C . ASN A 1 164 ? 23.185 9.099 -8.888 1.00 92.56 164 ASN A C 1
ATOM 1194 O O . ASN A 1 164 ? 24.376 9.044 -8.532 1.00 92.56 164 ASN A O 1
ATOM 1198 N N . SER A 1 165 ? 22.219 9.502 -8.061 1.00 92.94 165 SER A N 1
ATOM 1199 C CA . SER A 1 165 ? 22.418 9.753 -6.630 1.00 92.94 165 SER A CA 1
ATOM 1200 C C . SER A 1 165 ? 22.728 8.464 -5.857 1.00 92.94 165 SER A C 1
ATOM 1202 O O . SER A 1 165 ? 23.386 8.512 -4.806 1.00 92.94 165 SER A O 1
ATOM 1204 N N . GLY A 1 166 ? 22.333 7.310 -6.405 1.00 92.94 166 GLY A N 1
ATOM 1205 C CA . GLY A 1 166 ? 22.334 6.012 -5.743 1.00 92.94 166 GLY A CA 1
ATOM 1206 C C . GLY A 1 166 ? 21.061 5.727 -4.942 1.00 92.94 166 GLY A C 1
ATOM 1207 O O . GLY A 1 166 ? 21.048 4.738 -4.202 1.00 92.94 166 GLY A O 1
ATOM 1208 N N . THR A 1 167 ? 20.048 6.582 -5.059 1.00 93.50 167 THR A N 1
ATOM 1209 C CA . THR A 1 167 ? 18.669 6.336 -4.636 1.00 93.50 167 THR A CA 1
ATOM 1210 C C . THR A 1 167 ? 17.819 6.316 -5.902 1.00 93.50 167 THR A C 1
ATOM 1212 O O . THR A 1 167 ? 18.009 7.165 -6.764 1.00 93.50 167 THR A O 1
ATOM 1215 N N . ASP A 1 168 ? 16.915 5.354 -6.026 1.00 95.50 168 ASP A N 1
ATOM 1216 C CA . ASP A 1 168 ? 16.005 5.312 -7.170 1.00 95.50 168 ASP A CA 1
ATOM 1217 C C . ASP A 1 168 ? 15.006 6.480 -7.106 1.00 95.50 168 ASP A C 1
ATOM 1219 O O . ASP A 1 168 ? 14.612 6.888 -6.011 1.00 95.50 168 ASP A O 1
ATOM 1223 N N . ASP A 1 169 ? 14.584 6.983 -8.268 1.00 94.69 169 ASP A N 1
ATOM 1224 C CA . ASP A 1 169 ? 13.813 8.226 -8.400 1.00 94.69 169 ASP A CA 1
ATOM 1225 C C . ASP A 1 169 ? 12.490 8.172 -7.606 1.00 94.69 169 ASP A C 1
ATOM 1227 O O . ASP A 1 169 ? 12.179 9.124 -6.905 1.00 94.69 169 ASP A O 1
ATOM 1231 N N . TYR A 1 170 ? 11.785 7.030 -7.598 1.00 95.88 170 TYR A N 1
ATOM 1232 C CA . TYR A 1 170 ? 10.529 6.826 -6.841 1.00 95.88 170 TYR A CA 1
ATOM 1233 C C . TYR A 1 170 ? 10.682 6.915 -5.304 1.00 95.88 170 TYR A C 1
ATOM 1235 O O . TYR A 1 170 ? 9.722 6.825 -4.546 1.00 95.88 170 TYR A O 1
ATOM 1243 N N . LEU A 1 171 ? 11.913 7.031 -4.797 1.00 96.75 171 LEU A N 1
ATOM 1244 C CA . LEU A 1 171 ? 12.214 7.205 -3.374 1.00 96.75 171 LEU A CA 1
ATOM 1245 C C . LEU A 1 171 ? 12.760 8.607 -3.059 1.00 96.75 171 LEU A C 1
ATOM 1247 O O . LEU A 1 171 ? 13.150 8.872 -1.913 1.00 96.75 171 LEU A O 1
ATOM 1251 N N . GLU A 1 172 ? 12.855 9.494 -4.048 1.00 94.81 172 GLU A N 1
ATOM 1252 C CA . GLU A 1 172 ? 13.496 10.796 -3.928 1.00 94.81 172 GLU A CA 1
ATOM 1253 C C . GLU A 1 172 ? 12.538 11.948 -4.177 1.00 94.81 172 GLU A C 1
ATOM 1255 O O . GLU A 1 172 ? 12.331 12.306 -5.327 1.00 94.81 172 GLU A O 1
ATOM 1260 N N . PHE A 1 173 ? 12.137 12.642 -3.097 1.00 89.94 173 PHE A N 1
ATOM 1261 C CA . PHE A 1 173 ? 11.207 13.778 -3.171 1.00 89.94 173 PHE A CA 1
ATOM 1262 C C . PHE A 1 173 ? 11.486 14.705 -4.359 1.00 89.94 173 PHE A C 1
ATOM 1264 O O . PHE A 1 173 ? 12.346 15.607 -4.299 1.00 89.94 173 PHE A O 1
ATOM 1271 N N . GLY A 1 174 ? 10.726 14.494 -5.424 1.00 74.06 174 GLY A N 1
ATOM 1272 C CA . GLY A 1 174 ? 10.869 15.232 -6.653 1.00 74.06 174 GLY A CA 1
ATOM 1273 C C . GLY A 1 174 ? 10.282 16.639 -6.540 1.00 74.06 174 GLY A C 1
ATOM 1274 O O . GLY A 1 174 ? 9.662 17.083 -5.568 1.00 74.06 174 GLY A O 1
ATOM 1275 N N . ASN A 1 175 ? 10.513 17.440 -7.575 1.00 56.78 175 ASN A N 1
ATOM 1276 C CA . ASN A 1 175 ? 9.452 18.350 -7.967 1.00 56.78 175 ASN A CA 1
ATOM 1277 C C . ASN A 1 175 ? 8.774 17.659 -9.140 1.00 56.78 175 ASN A C 1
ATOM 1279 O O . ASN A 1 175 ? 9.366 17.643 -10.220 1.00 56.78 175 ASN A O 1
ATOM 1283 N N . SER A 1 176 ? 7.500 17.308 -8.982 1.00 47.22 176 SER A N 1
ATOM 1284 C CA . SER A 1 176 ? 6.495 17.047 -10.033 1.00 47.22 176 SER A CA 1
ATOM 1285 C C . SER A 1 176 ? 6.376 18.124 -11.147 1.00 47.22 176 SER A C 1
ATOM 1287 O O . SER A 1 176 ? 5.413 18.199 -11.911 1.00 47.22 176 SER A O 1
ATOM 1289 N N . ASN A 1 177 ? 7.378 18.992 -11.305 1.00 39.19 177 ASN A N 1
ATOM 1290 C CA . ASN A 1 177 ? 7.663 19.755 -12.503 1.00 39.19 177 ASN A CA 1
ATOM 1291 C C . ASN A 1 177 ? 9.069 19.414 -13.015 1.00 39.19 177 ASN A C 1
ATOM 1293 O O . ASN A 1 177 ? 10.025 20.144 -12.735 1.00 39.19 177 ASN A O 1
ATOM 1297 N N . ASN A 1 178 ? 9.162 18.431 -13.910 1.00 40.47 178 ASN A N 1
ATOM 1298 C CA . ASN A 1 178 ? 10.207 18.395 -14.933 1.00 40.47 178 ASN A CA 1
ATOM 1299 C C . ASN A 1 178 ? 10.045 19.586 -15.905 1.00 40.47 178 ASN A C 1
ATOM 1301 O O . ASN A 1 178 ? 9.725 19.477 -17.087 1.00 40.47 178 ASN A O 1
ATOM 1305 N N . TYR A 1 179 ? 10.260 20.785 -15.376 1.00 37.28 179 TYR A N 1
ATOM 1306 C CA . TYR A 1 179 ? 10.858 21.888 -16.092 1.00 37.28 179 TYR A CA 1
ATOM 1307 C C . TYR A 1 179 ? 11.864 22.466 -15.116 1.00 37.28 179 TYR A C 1
ATOM 1309 O O . TYR A 1 179 ? 11.480 23.224 -14.223 1.00 37.28 179 TYR A O 1
ATOM 1317 N N . GLU A 1 180 ? 13.133 22.082 -15.258 1.00 37.19 180 GLU A N 1
ATOM 1318 C CA . GLU A 1 180 ? 14.211 22.672 -14.478 1.00 37.19 180 GLU A CA 1
ATOM 1319 C C . GLU A 1 180 ? 14.040 24.192 -14.458 1.00 37.19 180 GLU A C 1
ATOM 1321 O O . GLU A 1 180 ? 14.224 24.897 -15.459 1.00 37.19 180 GLU A O 1
ATOM 1326 N N . ARG A 1 181 ? 13.660 24.731 -13.300 1.00 36.97 181 ARG A N 1
ATOM 1327 C CA . ARG A 1 181 ? 13.762 26.159 -13.068 1.00 36.97 181 ARG A CA 1
ATOM 1328 C C . ARG A 1 181 ? 15.222 26.408 -12.737 1.00 36.97 181 ARG A C 1
ATOM 1330 O O . ARG A 1 181 ? 15.573 26.593 -11.577 1.00 36.97 181 ARG A O 1
ATOM 1337 N N . SER A 1 182 ? 16.073 26.445 -13.762 1.00 37.12 182 SER A N 1
ATOM 1338 C CA . SER A 1 182 ? 17.377 27.073 -13.607 1.00 37.12 182 SER A CA 1
ATOM 1339 C C . SER A 1 182 ? 17.101 28.519 -13.191 1.00 37.12 182 SER A C 1
ATOM 1341 O O . SER A 1 182 ? 16.566 29.309 -13.980 1.00 37.12 182 SER A O 1
ATOM 1343 N N . GLU A 1 183 ? 17.385 28.874 -11.940 1.00 43.69 183 GLU A N 1
ATOM 1344 C CA . GLU A 1 183 ? 17.408 30.269 -11.528 1.00 43.69 183 GLU A CA 1
ATOM 1345 C C . GLU A 1 183 ? 18.520 30.966 -12.310 1.00 43.69 183 GLU A C 1
ATOM 1347 O O . GLU A 1 183 ? 19.676 31.005 -11.895 1.00 43.69 183 GLU A O 1
ATOM 1352 N N . GLN A 1 184 ? 18.178 31.541 -13.462 1.00 35.69 184 GLN A N 1
ATOM 1353 C CA . GLN A 1 184 ? 19.044 32.513 -14.093 1.00 35.69 184 GLN A CA 1
ATOM 1354 C C . GLN A 1 184 ? 18.568 33.900 -13.690 1.00 35.69 184 GLN A C 1
ATOM 1356 O O . GLN A 1 184 ? 17.604 34.464 -14.207 1.00 35.69 184 GLN A O 1
ATOM 1361 N N . SER A 1 185 ? 19.277 34.426 -12.696 1.00 42.66 185 SER A N 1
ATOM 1362 C CA . SER A 1 185 ? 19.417 35.852 -12.457 1.00 42.66 185 SER A CA 1
ATOM 1363 C C . SER A 1 185 ? 19.490 36.608 -13.789 1.00 42.66 185 SER A C 1
ATOM 1365 O O . SER A 1 185 ? 20.497 36.529 -14.492 1.00 42.66 185 SER A O 1
ATOM 1367 N N . GLY A 1 186 ? 18.470 37.424 -14.045 1.00 44.03 186 GLY A N 1
ATOM 1368 C CA . GLY A 1 186 ? 18.579 38.604 -14.891 1.00 44.03 186 GLY A CA 1
ATOM 1369 C C . GLY A 1 186 ? 18.232 38.413 -16.366 1.00 44.03 186 GLY A C 1
ATOM 1370 O O . GLY A 1 186 ? 18.947 37.768 -17.118 1.00 44.03 186 GLY A O 1
ATOM 1371 N N . ASP A 1 187 ? 17.218 39.180 -16.756 1.00 42.25 187 ASP A N 1
ATOM 1372 C CA . ASP A 1 187 ? 16.978 39.755 -18.081 1.00 42.25 187 ASP A CA 1
ATOM 1373 C C . ASP A 1 187 ? 15.876 39.116 -18.943 1.00 42.25 187 ASP A C 1
ATOM 1375 O O . ASP A 1 187 ? 15.822 37.924 -19.234 1.00 42.25 187 ASP A O 1
ATOM 1379 N N . TYR A 1 188 ? 14.935 39.977 -19.324 1.00 45.84 188 TYR A N 1
ATOM 1380 C CA . TYR A 1 188 ? 13.752 39.653 -20.103 1.00 45.84 188 TYR A CA 1
ATOM 1381 C C . TYR A 1 188 ? 14.089 39.815 -21.585 1.00 45.84 188 TYR A C 1
ATOM 1383 O O . TYR A 1 188 ? 14.257 40.953 -22.021 1.00 45.84 188 TYR A O 1
ATOM 1391 N N . ARG A 1 189 ? 14.042 38.724 -22.363 1.00 46.22 189 ARG A N 1
ATOM 1392 C CA . ARG A 1 189 ? 13.369 38.581 -23.681 1.00 46.22 189 ARG A CA 1
ATOM 1393 C C . ARG A 1 189 ? 14.019 37.478 -24.524 1.00 46.22 189 ARG A C 1
ATOM 1395 O O . ARG A 1 189 ? 15.230 37.362 -24.574 1.00 46.22 189 ARG A O 1
ATOM 1402 N N . GLU A 1 190 ? 13.135 36.767 -25.230 1.00 42.50 190 GLU A N 1
ATOM 1403 C CA . GLU A 1 190 ? 13.360 35.687 -26.208 1.00 42.50 190 GLU A CA 1
ATOM 1404 C C . GLU A 1 190 ? 13.550 34.284 -25.609 1.00 42.50 190 GLU A C 1
ATOM 1406 O O . GLU A 1 190 ? 14.612 33.898 -25.137 1.00 42.50 190 GLU A O 1
ATOM 1411 N N . ARG A 1 191 ? 12.458 33.502 -25.636 1.00 43.19 191 ARG A N 1
ATOM 1412 C CA . ARG A 1 191 ? 12.466 32.070 -25.315 1.00 43.19 191 ARG A CA 1
ATOM 1413 C C . ARG A 1 191 ? 12.832 31.305 -26.582 1.00 43.19 191 ARG A C 1
ATOM 1415 O O . ARG A 1 191 ? 12.078 31.356 -27.551 1.00 43.19 191 ARG A O 1
ATOM 1422 N N . ILE A 1 192 ? 13.956 30.601 -26.557 1.00 43.25 192 ILE A N 1
ATOM 1423 C CA . ILE A 1 192 ? 14.293 29.564 -27.534 1.00 43.25 192 ILE A CA 1
ATOM 1424 C C . ILE A 1 192 ? 14.120 28.229 -26.811 1.00 43.25 192 ILE A C 1
ATOM 1426 O O . ILE A 1 192 ? 14.737 28.015 -25.770 1.00 43.25 192 ILE A O 1
ATOM 1430 N N . PHE A 1 193 ? 13.256 27.362 -27.336 1.00 41.00 193 PHE A N 1
ATOM 1431 C CA . PHE A 1 193 ? 13.072 26.001 -26.834 1.00 41.00 193 PHE A CA 1
ATOM 1432 C C . PHE A 1 193 ? 14.065 25.073 -27.545 1.00 41.00 193 PHE A C 1
ATOM 1434 O O . PHE A 1 193 ? 14.192 25.135 -28.770 1.00 41.00 193 PHE A O 1
ATOM 1441 N N . TYR A 1 194 ? 14.766 24.226 -26.790 1.00 44.62 194 TYR A N 1
ATOM 1442 C CA . TYR A 1 194 ? 15.636 23.182 -27.333 1.00 44.62 194 TYR A CA 1
ATOM 1443 C C . TYR A 1 194 ? 14.987 21.817 -27.102 1.00 44.62 194 TYR A C 1
ATOM 1445 O O . TYR A 1 194 ? 14.461 21.563 -26.024 1.00 44.62 194 TYR A O 1
ATOM 1453 N N . HIS A 1 195 ? 15.045 20.952 -28.113 1.00 43.44 195 HIS A N 1
ATOM 1454 C CA . HIS A 1 195 ? 14.663 19.545 -28.021 1.00 43.44 195 HIS A CA 1
ATOM 1455 C C . HIS A 1 195 ? 15.906 18.680 -28.297 1.00 43.44 195 HIS A C 1
ATOM 1457 O O . HIS A 1 195 ? 16.772 19.063 -29.094 1.00 43.44 195 HIS A O 1
ATOM 1463 N N . THR A 1 196 ? 16.031 17.542 -27.611 1.00 47.81 196 THR A N 1
ATOM 1464 C CA . THR A 1 196 ? 17.239 16.686 -27.562 1.00 47.81 196 THR A CA 1
ATOM 1465 C C . THR A 1 196 ? 17.563 15.959 -28.874 1.00 47.81 196 THR A C 1
ATOM 1467 O O . THR A 1 196 ? 18.602 15.313 -28.984 1.00 47.81 196 THR A O 1
ATOM 1470 N N . ASP A 1 197 ? 16.738 16.105 -29.910 1.00 46.19 197 ASP A N 1
ATOM 1471 C CA . ASP A 1 197 ? 16.928 15.511 -31.238 1.00 46.19 197 ASP A CA 1
ATOM 1472 C C . ASP A 1 197 ? 17.569 16.469 -32.266 1.00 46.19 197 ASP A C 1
ATOM 1474 O O . ASP A 1 197 ? 17.740 16.118 -33.438 1.00 46.19 197 ASP A O 1
ATOM 1478 N N . GLY A 1 198 ? 17.977 17.671 -31.843 1.00 43.38 198 GLY A N 1
ATOM 1479 C CA . GLY A 1 198 ? 18.823 18.561 -32.642 1.00 43.38 198 GLY A CA 1
ATOM 1480 C C . GLY A 1 198 ? 18.156 19.149 -33.890 1.00 43.38 198 GLY A C 1
ATOM 1481 O O . GLY A 1 198 ? 18.856 19.530 -34.833 1.00 43.38 198 GLY A O 1
ATOM 1482 N N . LYS A 1 199 ? 16.821 19.247 -33.931 1.00 38.88 199 LYS A N 1
ATOM 1483 C CA . LYS A 1 199 ? 16.100 19.906 -35.033 1.00 38.88 199 LYS A CA 1
ATOM 1484 C C . LYS A 1 199 ? 15.276 21.092 -34.543 1.00 38.88 199 LYS A C 1
ATOM 1486 O O . LYS A 1 199 ? 14.385 20.956 -33.717 1.00 38.88 199 LYS A O 1
ATOM 1491 N N . TYR A 1 200 ? 15.567 22.259 -35.113 1.00 44.47 200 TYR A N 1
ATOM 1492 C CA . TYR A 1 200 ? 14.841 23.504 -34.869 1.00 44.47 200 TYR A CA 1
ATOM 1493 C C . TYR A 1 200 ? 13.636 23.618 -35.809 1.00 44.47 200 TYR A C 1
ATOM 1495 O O . TYR A 1 200 ? 13.792 23.460 -37.022 1.00 44.47 200 TYR A O 1
ATOM 1503 N N . TYR A 1 201 ? 12.474 23.988 -35.272 1.00 43.88 201 TYR A N 1
ATOM 1504 C CA . TYR A 1 201 ? 11.368 24.538 -36.058 1.00 43.88 201 TYR A CA 1
ATOM 1505 C C . TYR A 1 201 ? 10.968 25.905 -35.491 1.00 43.88 201 TYR A C 1
ATOM 1507 O O . TYR A 1 201 ? 10.990 26.111 -34.279 1.00 43.88 201 TYR A O 1
ATOM 1515 N N . TYR A 1 202 ? 10.711 26.831 -36.414 1.00 47.34 202 TYR A N 1
ATOM 1516 C CA . TYR A 1 202 ? 10.378 28.244 -36.205 1.00 47.34 202 TYR A CA 1
ATOM 1517 C C . TYR A 1 202 ? 8.933 28.462 -35.749 1.00 47.34 202 TYR A C 1
ATOM 1519 O O . TYR A 1 202 ? 8.066 27.629 -36.102 1.00 47.34 202 TYR A O 1
#

Radius of gyration: 24.45 Å; chains: 1; bounding box: 59×57×73 Å

Sequence (202 aa):
MAGRSYQGSDTTWTDISNGTNYAGADNDTLRVKAIPANFDKNLYRLKASSKGNACTAGPAYSDPAQLTVSSDPDNDGIKNSVDLDDDNDGILDTEEGGKTLDTDGDGIPNRLDLDSDGDGCFDAEEAGFTGFDSDGRLCADSNCADSNGKVTGHSYADPLDGDNSGTDDYLEFGNSNNYERSEQSGDYRERIFYHTDGKYYY

Secondary structure (DSSP, 8-state):
-EEEESTTT----EE--SSSSEE-TTSS--EE----GGGTT-EEEEEE-----TTPPSPEEPPPEEPPPPS-SS-SS--TTT-SSTT-SSS-TTTTTGGG--SS-SSS-GGG-SSTT-SSS-HHHHTT-----TTS-S--STTSB-TTS-BTT---PPPP-SS-SSS-GGGS---S--S------S---------TT-----

pLDDT: mean 80.25, std 17.68, range [35.69, 97.56]